Protein AF-0000000079663011 (afdb_homodimer)

pLDDT: mean 76.52, std 17.47, range [28.7, 96.56]

Structure (mmCIF, N/CA/C/O backbone):
data_AF-0000000079663011-model_v1
#
loop_
_entity.id
_entity.type
_entity.pdbx_description
1 polymer 'Importin N-terminal domain-containing protein'
#
loop_
_atom_site.group_PDB
_atom_site.id
_atom_site.type_symbol
_atom_site.label_atom_id
_atom_site.label_alt_id
_atom_site.label_comp_id
_atom_site.label_asym_id
_atom_site.label_entity_id
_atom_site.label_seq_id
_atom_site.pdbx_PDB_ins_code
_atom_site.Cartn_x
_atom_site.Cartn_y
_atom_site.Cartn_z
_atom_site.occupancy
_atom_site.B_iso_or_equiv
_atom_site.auth_seq_id
_atom_site.auth_comp_id
_atom_site.auth_asym_id
_atom_site.auth_atom_id
_atom_site.pdbx_PDB_model_num
ATOM 1 N N . MET A 1 1 ? 20.734 -23.25 4.25 1 29.05 1 MET A N 1
ATOM 2 C CA . MET A 1 1 ? 20.406 -23.281 2.826 1 29.05 1 MET A CA 1
ATOM 3 C C . MET A 1 1 ? 20.672 -21.922 2.176 1 29.05 1 MET A C 1
ATOM 5 O O . MET A 1 1 ? 20.125 -20.906 2.615 1 29.05 1 MET A O 1
ATOM 9 N N . SER A 1 2 ? 21.766 -21.656 1.611 1 32.25 2 SER A N 1
ATOM 10 C CA . SER A 1 2 ? 22.359 -20.469 0.988 1 32.25 2 SER A CA 1
ATOM 11 C C . SER A 1 2 ? 21.422 -19.844 -0.022 1 32.25 2 SER A C 1
ATOM 13 O O . SER A 1 2 ? 21.016 -20.484 -0.995 1 32.25 2 SER A O 1
ATOM 15 N N . HIS A 1 3 ? 20.375 -19.203 0.367 1 39.97 3 HIS A N 1
ATOM 16 C CA . HIS A 1 3 ? 19.578 -18.641 -0.719 1 39.97 3 HIS A CA 1
ATOM 17 C C . HIS A 1 3 ? 20.453 -17.891 -1.718 1 39.97 3 HIS A C 1
ATOM 19 O O . HIS A 1 3 ? 21.062 -16.875 -1.381 1 39.97 3 HIS A O 1
ATOM 25 N N . GLY A 1 4 ? 21.234 -18.484 -2.529 1 41.09 4 GLY A N 1
ATOM 26 C CA . GLY A 1 4 ? 22.047 -18 -3.633 1 41.09 4 GLY A CA 1
ATOM 27 C C . GLY A 1 4 ? 21.359 -16.938 -4.461 1 41.09 4 GLY A C 1
ATOM 28 O O . GLY A 1 4 ? 20.141 -16.766 -4.379 1 41.09 4 GLY A O 1
ATOM 29 N N . PRO A 1 5 ? 22.062 -15.883 -4.957 1 48.28 5 PRO A N 1
ATOM 30 C CA . PRO A 1 5 ? 21.531 -14.859 -5.863 1 48.28 5 PRO A CA 1
ATOM 31 C C . PRO A 1 5 ? 20.609 -15.43 -6.938 1 48.28 5 PRO A C 1
ATOM 33 O O . PRO A 1 5 ? 20.906 -16.484 -7.504 1 48.28 5 PRO A O 1
ATOM 36 N N . MET A 1 6 ? 19.297 -15.453 -6.668 1 50 6 MET A N 1
ATOM 37 C CA . MET A 1 6 ? 18.422 -15.93 -7.738 1 50 6 MET A CA 1
ATOM 38 C C . MET A 1 6 ? 19 -15.578 -9.109 1 50 6 MET A C 1
ATOM 40 O O . MET A 1 6 ? 19.312 -14.422 -9.375 1 50 6 MET A O 1
ATOM 44 N N . SER A 1 7 ? 19.531 -16.391 -9.812 1 53.75 7 SER A N 1
ATOM 45 C CA . SER A 1 7 ? 20.062 -16.234 -11.164 1 53.75 7 SER A CA 1
ATOM 46 C C . SER A 1 7 ? 19.062 -15.516 -12.07 1 53.75 7 SER A C 1
ATOM 48 O O . SER A 1 7 ? 17.859 -15.516 -11.797 1 53.75 7 SER A O 1
ATOM 50 N N . TYR A 1 8 ? 19.609 -14.57 -12.875 1 55.66 8 TYR A N 1
ATOM 51 C CA . TYR A 1 8 ? 18.891 -13.836 -13.906 1 55.66 8 TYR A CA 1
ATOM 52 C C . TYR A 1 8 ? 17.812 -14.703 -14.555 1 55.66 8 TYR A C 1
ATOM 54 O O . TYR A 1 8 ? 16.703 -14.234 -14.812 1 55.66 8 TYR A O 1
ATOM 62 N N . ILE A 1 9 ? 18.141 -15.898 -14.844 1 57.16 9 ILE A N 1
ATOM 63 C CA . ILE A 1 9 ? 17.219 -16.844 -15.461 1 57.16 9 ILE A CA 1
ATOM 64 C C . ILE A 1 9 ? 16.031 -17.109 -14.523 1 57.16 9 ILE A C 1
ATOM 66 O O . ILE A 1 9 ? 14.883 -17.141 -14.961 1 57.16 9 ILE A O 1
ATOM 70 N N . ASN A 1 10 ? 16.328 -17.188 -13.281 1 60.66 10 ASN A N 1
ATOM 71 C CA . ASN A 1 10 ? 15.281 -17.469 -12.305 1 60.66 10 ASN A CA 1
ATOM 72 C C . ASN A 1 10 ? 14.352 -16.266 -12.133 1 60.66 10 ASN A C 1
ATOM 74 O O . ASN A 1 10 ? 13.133 -16.422 -12.016 1 60.66 10 ASN A O 1
ATOM 78 N N . MET A 1 11 ? 15.008 -15.133 -12.438 1 61.44 11 MET A N 1
ATOM 79 C CA . MET A 1 11 ? 14.203 -13.922 -12.328 1 61.44 11 MET A CA 1
ATOM 80 C C . MET A 1 11 ? 13.195 -13.836 -13.461 1 61.44 11 MET A C 1
ATOM 82 O O . MET A 1 11 ? 12.031 -13.484 -13.242 1 61.44 11 MET A O 1
ATOM 86 N N . HIS A 1 12 ? 13.742 -14.125 -14.719 1 63.31 12 HIS A N 1
ATOM 87 C CA . HIS A 1 12 ? 12.852 -14.078 -15.875 1 63.31 12 HIS A CA 1
ATOM 88 C C . HIS A 1 12 ? 11.734 -15.109 -15.758 1 63.31 12 HIS A C 1
ATOM 90 O O . HIS A 1 12 ? 10.578 -14.812 -16.078 1 63.31 12 HIS A O 1
ATOM 96 N N . THR A 1 13 ? 12.148 -16.266 -15.391 1 64.88 13 THR A N 1
ATOM 97 C CA . THR A 1 13 ? 11.156 -17.328 -15.25 1 64.88 13 THR A CA 1
ATOM 98 C C . THR A 1 13 ? 10.125 -16.984 -14.188 1 64.88 13 THR A C 1
ATOM 100 O O . THR A 1 13 ? 8.93 -17.203 -14.375 1 64.88 13 THR A O 1
ATOM 103 N N . TRP A 1 14 ? 10.531 -16.406 -13.227 1 63.97 14 TRP A N 1
ATOM 104 C CA . TRP A 1 14 ? 9.602 -16.078 -12.148 1 63.97 14 TRP A CA 1
ATOM 105 C C . TRP A 1 14 ? 8.672 -14.938 -12.562 1 63.97 14 TRP A C 1
ATOM 107 O O . TRP A 1 14 ? 7.469 -14.984 -12.305 1 63.97 14 TRP A O 1
ATOM 117 N N . LYS A 1 15 ? 9.312 -14.07 -13.281 1 66.31 15 LYS A N 1
ATOM 118 C CA . LYS A 1 15 ? 8.508 -12.953 -13.766 1 66.31 15 LYS A CA 1
ATOM 119 C C . LYS A 1 15 ? 7.406 -13.43 -14.703 1 66.31 15 LYS A C 1
ATOM 121 O O . LYS A 1 15 ? 6.266 -12.961 -14.633 1 66.31 15 LYS A O 1
ATOM 126 N N . ALA A 1 16 ? 7.844 -14.312 -15.578 1 67.94 16 ALA A N 1
ATOM 127 C CA . ALA A 1 16 ? 6.879 -14.883 -16.516 1 67.94 16 ALA A CA 1
ATOM 128 C C . ALA A 1 16 ? 5.773 -15.633 -15.766 1 67.94 16 ALA A C 1
ATOM 130 O O . ALA A 1 16 ? 4.594 -15.5 -16.094 1 67.94 16 ALA A O 1
ATOM 131 N N . ARG A 1 17 ? 6.176 -16.375 -14.797 1 66.38 17 ARG A N 1
ATOM 132 C CA . ARG A 1 17 ? 5.203 -17.125 -14.008 1 66.38 17 ARG A CA 1
ATOM 133 C C . ARG A 1 17 ? 4.277 -16.188 -13.242 1 66.38 17 ARG A C 1
ATOM 135 O O . ARG A 1 17 ? 3.062 -16.391 -13.211 1 66.38 17 ARG A O 1
ATOM 142 N N . LEU A 1 18 ? 4.828 -15.156 -12.766 1 69.5 18 LEU A N 1
ATOM 143 C CA . LEU A 1 18 ? 4.039 -14.164 -12.039 1 69.5 18 LEU A CA 1
ATOM 144 C C . LEU A 1 18 ? 3.053 -13.469 -12.969 1 69.5 18 LEU A C 1
ATOM 146 O O . LEU A 1 18 ? 1.923 -13.172 -12.57 1 69.5 18 LEU A O 1
ATOM 150 N N . GLY A 1 19 ? 3.543 -13.188 -14.18 1 72.62 19 GLY A N 1
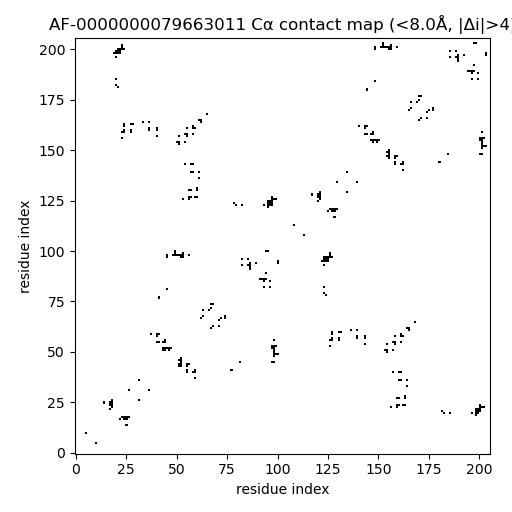ATOM 151 C CA . GLY A 1 19 ? 2.688 -12.562 -15.172 1 72.62 19 GLY A CA 1
ATOM 152 C C . GLY A 1 19 ? 1.454 -13.383 -15.5 1 72.62 19 GLY A C 1
ATOM 153 O O . GLY A 1 19 ? 0.383 -12.828 -15.75 1 72.62 19 GLY A O 1
ATOM 154 N N . ASN A 1 20 ? 1.648 -14.625 -15.516 1 70.69 20 ASN A N 1
ATOM 155 C CA . ASN A 1 20 ? 0.562 -15.539 -15.844 1 70.69 20 ASN A CA 1
ATOM 156 C C . ASN A 1 20 ? -0.4 -15.719 -14.68 1 70.69 20 ASN A C 1
ATOM 158 O O . ASN A 1 20 ? -1.613 -15.812 -14.875 1 70.69 20 ASN A O 1
ATOM 162 N N . ILE A 1 21 ? 0.18 -15.758 -13.547 1 65.25 21 ILE A N 1
ATOM 163 C CA . ILE A 1 21 ? -0.605 -16.125 -12.375 1 65.25 21 ILE A CA 1
ATOM 164 C C . ILE A 1 21 ? -1.253 -14.883 -11.773 1 65.25 21 ILE A C 1
ATOM 166 O O . ILE A 1 21 ? -2.406 -14.922 -11.336 1 65.25 21 ILE A O 1
ATOM 170 N N . PHE A 1 22 ? -0.436 -13.766 -11.797 1 71.62 22 PHE A N 1
ATOM 171 C CA . PHE A 1 22 ? -0.943 -12.508 -11.258 1 71.62 22 PHE A CA 1
ATOM 172 C C . PHE A 1 22 ? -0.806 -11.383 -12.273 1 71.62 22 PHE A C 1
ATOM 174 O O . PHE A 1 22 ? -0.031 -10.445 -12.07 1 71.62 22 PHE A O 1
ATOM 181 N N . PRO A 1 23 ? -1.662 -11.531 -13.172 1 72.81 23 PRO A N 1
ATOM 182 C CA . PRO A 1 23 ? -1.53 -10.578 -14.281 1 72.81 23 PRO A CA 1
ATOM 183 C C . PRO A 1 23 ? -1.59 -9.125 -13.82 1 72.81 23 PRO A C 1
ATOM 185 O O . PRO A 1 23 ? -0.88 -8.273 -14.359 1 72.81 23 PRO A O 1
ATOM 188 N N . GLY A 1 24 ? -2.344 -8.875 -12.852 1 73.94 24 GLY A N 1
ATOM 189 C CA . GLY A 1 24 ? -2.414 -7.512 -12.359 1 73.94 24 GLY A CA 1
ATOM 190 C C . GLY A 1 24 ? -1.096 -7.012 -11.797 1 73.94 24 GLY A C 1
ATOM 191 O O . GLY A 1 24 ? -0.597 -5.965 -12.203 1 73.94 24 GLY A O 1
ATOM 192 N N . PHE A 1 25 ? -0.56 -7.82 -11 1 77 25 PHE A N 1
ATOM 193 C CA . PHE A 1 25 ? 0.723 -7.473 -10.398 1 77 25 PHE A CA 1
ATOM 194 C C . PHE A 1 25 ? 1.779 -7.246 -11.469 1 77 25 PHE A C 1
ATOM 196 O O . PHE A 1 25 ? 2.506 -6.25 -11.438 1 77 25 PHE A O 1
ATOM 203 N N . TYR A 1 26 ? 1.834 -8.219 -12.305 1 77.69 26 TYR A N 1
ATOM 204 C CA . TYR A 1 26 ? 2.834 -8.141 -13.367 1 77.69 26 TYR A CA 1
ATOM 205 C C . TYR A 1 26 ? 2.555 -6.957 -14.289 1 77.69 26 TYR A C 1
ATOM 207 O O . TYR A 1 26 ? 3.48 -6.277 -14.734 1 77.69 26 TYR A O 1
ATOM 215 N N . TRP A 1 27 ? 1.41 -6.781 -14.641 1 82.38 27 TRP A N 1
ATOM 216 C CA . TRP A 1 27 ? 1.016 -5.688 -15.523 1 82.38 27 TRP A CA 1
ATOM 217 C C . TRP A 1 27 ? 1.434 -4.34 -14.938 1 82.38 27 TRP A C 1
ATOM 219 O O . TRP A 1 27 ? 2.025 -3.514 -15.641 1 82.38 27 TRP A O 1
ATOM 229 N N . PHE A 1 28 ? 1.262 -4.152 -13.719 1 85.75 28 PHE A N 1
ATOM 230 C CA . PHE A 1 28 ? 1.629 -2.896 -13.07 1 85.75 28 PHE A CA 1
ATOM 231 C C . PHE A 1 28 ? 3.145 -2.732 -13.031 1 85.75 28 PHE A C 1
ATOM 233 O O . PHE A 1 28 ? 3.66 -1.635 -13.25 1 85.75 28 PHE A O 1
ATOM 240 N N . LEU A 1 29 ? 3.809 -3.838 -12.797 1 82.69 29 LEU A N 1
ATOM 241 C CA . LEU A 1 29 ? 5.266 -3.828 -12.695 1 82.69 29 LEU A CA 1
ATOM 242 C C . LEU A 1 29 ? 5.898 -3.396 -14.016 1 82.69 29 LEU A C 1
ATOM 244 O O . LEU A 1 29 ? 6.918 -2.699 -14.016 1 82.69 29 LEU A O 1
ATOM 248 N N . ILE A 1 30 ? 5.312 -3.732 -15.109 1 84.81 30 ILE A N 1
ATOM 249 C CA . ILE A 1 30 ? 5.945 -3.486 -16.406 1 84.81 30 ILE A CA 1
ATOM 250 C C . ILE A 1 30 ? 5.383 -2.209 -17.016 1 84.81 30 ILE A C 1
ATOM 252 O O . ILE A 1 30 ? 6.059 -1.537 -17.797 1 84.81 30 ILE A O 1
ATOM 256 N N . HIS A 1 31 ? 4.207 -1.83 -16.656 1 87.88 31 HIS A N 1
ATOM 257 C CA . HIS A 1 31 ? 3.564 -0.751 -17.391 1 87.88 31 HIS A CA 1
ATOM 258 C C . HIS A 1 31 ? 3.576 0.549 -16.594 1 87.88 31 HIS A C 1
ATOM 260 O O . HIS A 1 31 ? 3.434 1.633 -17.172 1 87.88 31 HIS A O 1
ATOM 266 N N . PHE A 1 32 ? 3.697 0.452 -15.281 1 89.75 32 PHE A N 1
ATOM 267 C CA . PHE A 1 32 ? 3.602 1.661 -14.469 1 89.75 32 PHE A CA 1
ATOM 268 C C . PHE A 1 32 ? 4.938 1.975 -13.805 1 89.75 32 PHE A C 1
ATOM 270 O O . PHE A 1 32 ? 5.641 1.068 -13.352 1 89.75 32 PHE A O 1
ATOM 277 N N . SER A 1 33 ? 5.277 3.215 -13.805 1 93 33 SER A N 1
ATOM 278 C CA . SER A 1 33 ? 6.387 3.674 -12.977 1 93 33 SER A CA 1
ATOM 279 C C . SER A 1 33 ? 5.965 3.834 -11.523 1 93 33 SER A C 1
ATOM 281 O O . SER A 1 33 ? 4.773 3.926 -11.227 1 93 33 SER A O 1
ATOM 283 N N . LEU A 1 34 ? 6.969 3.918 -10.672 1 94.06 34 LEU A N 1
ATOM 284 C CA . LEU A 1 34 ? 6.703 4.121 -9.258 1 94.06 34 LEU A CA 1
ATOM 285 C C . LEU A 1 34 ? 5.973 5.441 -9.023 1 94.06 34 LEU A C 1
ATOM 287 O O . LEU A 1 34 ? 5.082 5.523 -8.172 1 94.06 34 LEU A O 1
ATOM 291 N N . ALA A 1 35 ? 6.344 6.449 -9.781 1 94.62 35 ALA A N 1
ATOM 292 C CA . ALA A 1 35 ? 5.711 7.762 -9.672 1 94.62 35 ALA A CA 1
ATOM 293 C C . ALA A 1 35 ? 4.219 7.676 -9.992 1 94.62 35 ALA A C 1
ATOM 295 O O . ALA A 1 35 ? 3.4 8.312 -9.32 1 94.62 35 ALA A O 1
ATOM 296 N N . VAL A 1 36 ? 3.91 6.973 -10.992 1 95.44 36 VAL A N 1
ATOM 297 C CA . VAL A 1 36 ? 2.516 6.82 -11.391 1 95.44 36 VAL A CA 1
ATOM 298 C C . VAL A 1 36 ? 1.748 6.051 -10.32 1 95.44 36 VAL A C 1
ATOM 300 O O . VAL A 1 36 ? 0.621 6.414 -9.977 1 95.44 36 VAL A O 1
ATOM 303 N N . ILE A 1 37 ? 2.336 5.02 -9.836 1 96.38 37 ILE A N 1
ATOM 304 C CA . ILE A 1 37 ? 1.71 4.215 -8.789 1 96.38 37 ILE A CA 1
ATOM 305 C C . ILE A 1 37 ? 1.438 5.086 -7.566 1 96.38 37 ILE A C 1
ATOM 307 O O . ILE A 1 37 ? 0.341 5.055 -7.004 1 96.38 37 ILE A O 1
ATOM 311 N N . ARG A 1 38 ? 2.426 5.914 -7.152 1 96.12 38 ARG A N 1
ATOM 312 C CA . ARG A 1 38 ? 2.268 6.824 -6.023 1 96.12 38 ARG A CA 1
ATOM 313 C C . ARG A 1 38 ? 1.073 7.746 -6.227 1 96.12 38 ARG A C 1
ATOM 315 O O . ARG A 1 38 ? 0.257 7.926 -5.32 1 96.12 38 ARG A O 1
ATOM 322 N N . ARG A 1 39 ? 0.939 8.234 -7.398 1 94.94 39 ARG A N 1
ATOM 323 C CA . ARG A 1 39 ? -0.138 9.172 -7.703 1 94.94 39 ARG A CA 1
ATOM 324 C C . ARG A 1 39 ? -1.496 8.477 -7.648 1 94.94 39 ARG A C 1
ATOM 326 O O . ARG A 1 39 ? -2.459 9.031 -7.113 1 94.94 39 ARG A O 1
ATOM 333 N N . LEU A 1 40 ? -1.573 7.309 -8.211 1 94.69 40 LEU A N 1
ATOM 334 C CA . LEU A 1 40 ? -2.83 6.57 -8.242 1 94.69 40 LEU A CA 1
ATOM 335 C C . LEU A 1 40 ? -3.264 6.172 -6.84 1 94.69 40 LEU A C 1
ATOM 337 O O . LEU A 1 40 ? -4.441 6.289 -6.492 1 94.69 40 LEU A O 1
ATOM 341 N N . LEU A 1 41 ? -2.342 5.754 -6.023 1 95.44 41 LEU A N 1
ATOM 342 C CA . LEU A 1 41 ? -2.65 5.383 -4.648 1 95.44 41 LEU A CA 1
ATOM 343 C C . LEU A 1 41 ? -3.127 6.594 -3.852 1 95.44 41 LEU A C 1
ATOM 345 O O . LEU A 1 41 ? -4.137 6.52 -3.146 1 95.44 41 LEU A O 1
ATOM 349 N N . LEU A 1 42 ? -2.445 7.734 -4.023 1 93.56 42 LEU A N 1
ATOM 350 C CA . LEU A 1 42 ? -2.816 8.945 -3.303 1 93.56 42 LEU A CA 1
ATOM 351 C C . LEU A 1 42 ? -4.211 9.414 -3.707 1 93.56 42 LEU A C 1
ATOM 353 O O . LEU A 1 42 ? -4.973 9.906 -2.869 1 93.56 42 LEU A O 1
ATOM 357 N N . SER A 1 43 ? -4.531 9.195 -4.922 1 92.31 43 SER A N 1
ATOM 358 C CA . SER A 1 43 ? -5.82 9.648 -5.43 1 92.31 43 SER A CA 1
ATOM 359 C C . SER A 1 43 ? -6.961 8.812 -4.859 1 92.31 43 SER A C 1
ATOM 361 O O . SER A 1 43 ? -8.117 9.242 -4.879 1 92.31 43 SER A O 1
ATOM 363 N N . THR A 1 44 ? -6.641 7.633 -4.332 1 90.5 44 THR A N 1
ATOM 364 C CA . THR A 1 44 ? -7.66 6.723 -3.82 1 90.5 44 THR A CA 1
ATOM 365 C C . THR A 1 44 ? -7.734 6.793 -2.299 1 90.5 44 THR A C 1
ATOM 367 O O . THR A 1 44 ? -8.586 6.148 -1.683 1 90.5 44 THR A O 1
ATOM 370 N N . LEU A 1 45 ? -6.926 7.586 -1.681 1 87.44 45 LEU A N 1
ATOM 371 C CA . LEU A 1 45 ? -6.77 7.652 -0.232 1 87.44 45 LEU A CA 1
ATOM 372 C C . LEU A 1 45 ? -8.031 8.195 0.426 1 87.44 45 LEU A C 1
ATOM 374 O O . LEU A 1 45 ? -8.359 7.824 1.554 1 87.44 45 LEU A O 1
ATOM 378 N N . ASP A 1 46 ? -8.766 9.008 -0.26 1 82.06 46 ASP A N 1
ATOM 379 C CA . ASP A 1 46 ? -9.938 9.625 0.345 1 82.06 46 ASP A CA 1
ATOM 380 C C . ASP A 1 46 ? -11.211 8.891 -0.058 1 82.06 46 ASP A C 1
ATOM 382 O O . ASP A 1 46 ? -12.312 9.43 0.078 1 82.06 46 ASP A O 1
ATOM 386 N N . ASP A 1 47 ? -11.039 7.727 -0.559 1 85.62 47 ASP A N 1
ATOM 387 C CA . ASP A 1 47 ? -12.203 6.918 -0.915 1 85.62 47 ASP A CA 1
ATOM 388 C C . ASP A 1 47 ? -13.078 6.645 0.307 1 85.62 47 ASP A C 1
ATOM 390 O O . ASP A 1 47 ? -12.57 6.406 1.402 1 85.62 47 ASP A O 1
ATOM 394 N N . PRO A 1 48 ? -14.445 6.668 0.119 1 86.38 48 PRO A N 1
ATOM 395 C CA . PRO A 1 48 ? -15.367 6.473 1.243 1 86.38 48 PRO A CA 1
ATOM 396 C C . PRO A 1 48 ? -15.344 5.043 1.78 1 86.38 48 PRO A C 1
ATOM 398 O O . PRO A 1 48 ? -15.828 4.785 2.885 1 86.38 48 PRO A O 1
ATOM 401 N N . ASN A 1 49 ? -14.844 4.125 1.042 1 89.38 49 ASN A N 1
ATOM 402 C CA . ASN A 1 49 ? -14.703 2.754 1.521 1 89.38 49 ASN A CA 1
ATOM 403 C C . ASN A 1 49 ? -13.602 2.637 2.568 1 89.38 49 ASN A C 1
ATOM 405 O O . ASN A 1 49 ? -12.422 2.811 2.256 1 89.38 49 ASN A O 1
ATOM 409 N N . ARG A 1 50 ? -13.969 2.295 3.736 1 86.31 50 ARG A N 1
ATOM 410 C CA . ARG A 1 50 ? -13.039 2.271 4.863 1 86.31 50 ARG A CA 1
ATOM 411 C C . ARG A 1 50 ? -11.922 1.26 4.633 1 86.31 50 ARG A C 1
ATOM 413 O O . ARG A 1 50 ? -10.766 1.52 4.969 1 86.31 50 ARG A O 1
ATOM 420 N N . LYS A 1 51 ? -12.352 0.069 4.18 1 90.69 51 LYS A N 1
ATOM 421 C CA . LYS A 1 51 ? -11.352 -0.968 3.92 1 90.69 51 LYS A CA 1
ATOM 422 C C . LYS A 1 51 ? -10.328 -0.498 2.896 1 90.69 51 LYS A C 1
ATOM 424 O O . LYS A 1 51 ? -9.125 -0.739 3.059 1 90.69 51 LYS A O 1
ATOM 429 N N . LEU A 1 52 ? -10.766 0.103 1.886 1 93.19 52 LEU A N 1
ATOM 430 C CA . LEU A 1 52 ? -9.891 0.637 0.849 1 93.19 52 LEU A CA 1
ATOM 431 C C . LEU A 1 52 ? -9 1.738 1.406 1 93.19 52 LEU A C 1
ATOM 433 O O . LEU A 1 52 ? -7.785 1.74 1.17 1 93.19 52 LEU A O 1
ATOM 437 N N . CYS A 1 53 ? -9.633 2.602 2.158 1 90.19 53 CYS A N 1
ATOM 438 C CA . CYS A 1 53 ? -8.883 3.689 2.781 1 90.19 53 CYS A CA 1
ATOM 439 C C . CYS A 1 53 ? -7.789 3.146 3.688 1 90.19 53 CYS A C 1
ATOM 441 O O . CYS A 1 53 ? -6.656 3.627 3.656 1 90.19 53 CYS A O 1
ATOM 443 N N . THR A 1 54 ? -8.07 2.184 4.465 1 91.06 54 THR A N 1
ATOM 444 C CA . THR A 1 54 ? -7.113 1.583 5.391 1 91.06 54 THR A CA 1
ATOM 445 C C . THR A 1 54 ? -5.965 0.925 4.629 1 91.06 54 THR A C 1
ATOM 447 O O . THR A 1 54 ? -4.797 1.12 4.969 1 91.06 54 THR A O 1
ATOM 450 N N . ALA A 1 55 ? -6.32 0.2 3.619 1 93.31 55 ALA A N 1
ATOM 451 C CA . ALA A 1 55 ? -5.312 -0.491 2.818 1 93.31 55 ALA A CA 1
ATOM 452 C C . ALA A 1 55 ? -4.391 0.504 2.117 1 93.31 55 ALA A C 1
ATOM 454 O O . ALA A 1 55 ? -3.174 0.316 2.086 1 93.31 55 ALA A O 1
ATOM 455 N N . ILE A 1 56 ? -4.965 1.521 1.612 1 94.81 56 ILE A N 1
ATOM 456 C CA . ILE A 1 56 ? -4.184 2.531 0.905 1 94.81 56 ILE A CA 1
ATOM 457 C C . ILE A 1 56 ? -3.291 3.279 1.894 1 94.81 56 ILE A C 1
ATOM 459 O O . ILE A 1 56 ? -2.141 3.598 1.583 1 94.81 56 ILE A O 1
ATOM 463 N N . SER A 1 57 ? -3.777 3.58 3.055 1 92.94 57 SER A N 1
ATOM 464 C CA . SER A 1 57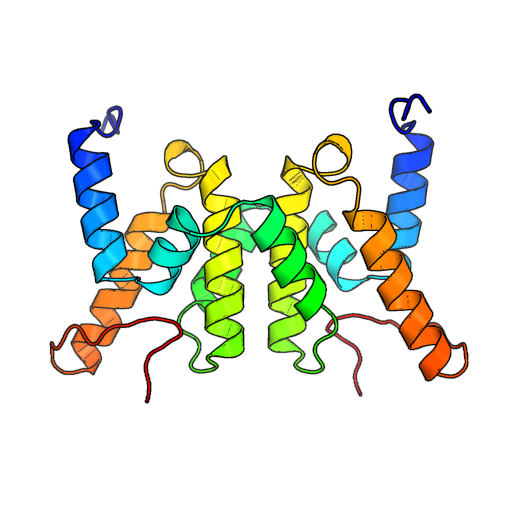 ? -2.979 4.242 4.082 1 92.94 57 SER A CA 1
ATOM 465 C C . SER A 1 57 ? -1.745 3.418 4.438 1 92.94 57 SER A C 1
ATOM 467 O O . SER A 1 57 ? -0.641 3.957 4.531 1 92.94 57 SER A O 1
ATOM 469 N N . MET A 1 58 ? -1.924 2.145 4.578 1 94.38 58 MET A N 1
ATOM 470 C CA . MET A 1 58 ? -0.798 1.26 4.867 1 94.38 58 MET A CA 1
ATOM 471 C C . MET A 1 58 ? 0.203 1.259 3.717 1 94.38 58 MET A C 1
ATOM 473 O O . MET A 1 58 ? 1.414 1.291 3.941 1 94.38 58 MET A O 1
ATOM 477 N N . ALA A 1 59 ? -0.322 1.203 2.488 1 96.56 59 ALA A N 1
ATOM 478 C CA . ALA A 1 59 ? 0.529 1.192 1.301 1 96.56 59 ALA A CA 1
ATOM 479 C C . ALA A 1 59 ? 1.357 2.471 1.209 1 96.56 59 ALA A C 1
ATOM 481 O O . ALA A 1 59 ? 2.559 2.422 0.934 1 96.56 59 ALA A O 1
ATOM 482 N N . VAL A 1 60 ? 0.718 3.584 1.437 1 94.81 60 VAL A N 1
ATOM 483 C CA . VAL A 1 60 ? 1.381 4.883 1.367 1 94.81 60 VAL A CA 1
ATOM 484 C C . VAL A 1 60 ? 2.465 4.969 2.439 1 94.81 60 VAL A C 1
ATOM 486 O O . VAL A 1 60 ? 3.562 5.469 2.182 1 94.81 60 VAL A O 1
ATOM 489 N N . VAL A 1 61 ? 2.201 4.473 3.566 1 93 61 VAL A N 1
ATOM 490 C CA . VAL A 1 61 ? 3.176 4.449 4.652 1 93 61 VAL A CA 1
ATOM 491 C C . VAL A 1 61 ? 4.379 3.596 4.25 1 93 61 VAL A C 1
ATOM 493 O O . VAL A 1 61 ? 5.527 4.023 4.391 1 93 61 VAL A O 1
ATOM 496 N N . ALA A 1 62 ? 4.164 2.469 3.732 1 95.5 62 ALA A N 1
ATOM 497 C CA . ALA A 1 62 ? 5.227 1.547 3.338 1 95.5 62 ALA A CA 1
ATOM 498 C C . ALA A 1 62 ? 6.137 2.178 2.289 1 95.5 62 ALA A C 1
ATOM 500 O O . ALA A 1 62 ? 7.363 2.066 2.377 1 95.5 62 ALA A O 1
ATOM 501 N N . ILE A 1 63 ? 5.562 2.801 1.349 1 96.25 63 ILE A N 1
ATOM 502 C CA . ILE A 1 63 ? 6.332 3.43 0.279 1 96.25 63 ILE A CA 1
ATOM 503 C C . ILE A 1 63 ? 7.09 4.637 0.829 1 96.25 63 ILE A C 1
ATOM 505 O O . ILE A 1 63 ? 8.234 4.887 0.447 1 96.25 63 ILE A O 1
ATOM 509 N N . ALA A 1 64 ? 6.465 5.348 1.729 1 93 64 ALA A N 1
ATOM 510 C CA . ALA A 1 64 ? 7.051 6.559 2.299 1 93 64 ALA A CA 1
ATOM 511 C C . ALA A 1 64 ? 8.312 6.234 3.096 1 93 64 ALA A C 1
ATOM 513 O O . ALA A 1 64 ? 9.25 7.035 3.137 1 93 64 ALA A O 1
ATOM 514 N N . ILE A 1 65 ? 8.336 5.129 3.701 1 90.62 65 ILE A N 1
ATOM 515 C CA . ILE A 1 65 ? 9.492 4.684 4.473 1 90.62 65 ILE A CA 1
ATOM 516 C C . ILE A 1 65 ? 10.734 4.691 3.586 1 90.62 65 ILE A C 1
ATOM 518 O O . ILE A 1 65 ? 11.828 5.023 4.047 1 90.62 65 ILE A O 1
ATOM 522 N N . TYR A 1 66 ? 10.586 4.477 2.336 1 91.25 66 TYR A N 1
ATOM 523 C CA . TYR A 1 66 ? 11.711 4.387 1.411 1 91.25 66 TYR A CA 1
ATOM 524 C C . TYR A 1 66 ? 11.93 5.715 0.69 1 91.25 66 TYR A C 1
ATOM 526 O O . TYR A 1 66 ? 13.07 6.133 0.481 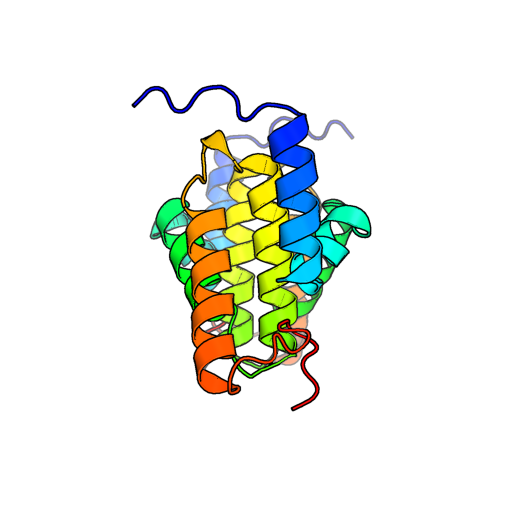1 91.25 66 TYR A O 1
ATOM 534 N N . ASP A 1 67 ? 10.922 6.309 0.376 1 91.88 67 ASP A N 1
ATOM 535 C CA . ASP A 1 67 ? 11.023 7.344 -0.648 1 91.88 67 ASP A CA 1
ATOM 536 C C . ASP A 1 67 ? 10.867 8.734 -0.037 1 91.88 67 ASP A C 1
ATOM 538 O O . ASP A 1 67 ? 11.344 9.727 -0.603 1 91.88 67 ASP A O 1
ATOM 542 N N . TRP A 1 68 ? 10.203 8.859 1.025 1 89.31 68 TRP A N 1
ATOM 543 C CA . TRP A 1 68 ? 9.859 10.188 1.522 1 89.31 68 TRP A CA 1
ATOM 544 C C . TRP A 1 68 ? 10.914 10.695 2.502 1 89.31 68 TRP A C 1
ATOM 546 O O . TRP A 1 68 ? 11.445 9.922 3.305 1 89.31 68 TRP A O 1
ATOM 556 N N . PRO A 1 69 ? 11.375 11.836 2.496 1 87.56 69 PRO A N 1
ATOM 557 C CA . PRO A 1 69 ? 10.758 12.961 1.795 1 87.56 69 PRO A CA 1
ATOM 558 C C . PRO A 1 69 ? 11.461 13.297 0.479 1 87.56 69 PRO A C 1
ATOM 560 O O . PRO A 1 69 ? 10.898 14.016 -0.358 1 87.56 69 PRO A O 1
ATOM 563 N N . GLU A 1 70 ? 12.609 12.82 0.21 1 89.44 70 GLU A N 1
ATOM 564 C CA . GLU A 1 70 ? 13.445 13.281 -0.898 1 89.44 70 GLU A CA 1
ATOM 565 C C . GLU A 1 70 ? 12.906 12.781 -2.236 1 89.44 70 GLU A C 1
ATOM 567 O O . GLU A 1 70 ? 12.773 13.555 -3.188 1 89.44 70 GLU A O 1
ATOM 572 N N . SER A 1 71 ? 12.602 11.539 -2.342 1 92.56 71 SER A N 1
ATOM 573 C CA . SER A 1 71 ? 12.195 10.922 -3.602 1 92.56 71 SER A CA 1
ATOM 574 C C . SER A 1 71 ? 10.68 10.992 -3.787 1 92.56 71 SER A C 1
ATOM 576 O O . SER A 1 71 ? 10.164 10.609 -4.84 1 92.56 71 SER A O 1
ATOM 578 N N . TRP A 1 72 ? 9.969 11.516 -2.816 1 93.94 72 TRP A N 1
ATOM 579 C CA . TRP A 1 72 ? 8.516 11.641 -2.867 1 93.94 72 TRP A CA 1
ATOM 580 C C . TRP A 1 72 ? 8.062 12.953 -2.252 1 93.94 72 TRP A C 1
ATOM 582 O O . TRP A 1 72 ? 7.254 12.969 -1.32 1 93.94 72 TRP A O 1
ATOM 592 N N . PRO A 1 73 ? 8.516 14.016 -2.801 1 91.75 73 PRO A N 1
ATOM 593 C CA . PRO A 1 73 ? 8.273 15.328 -2.203 1 91.75 73 PRO A CA 1
ATOM 594 C C . PRO A 1 73 ? 6.809 15.75 -2.293 1 91.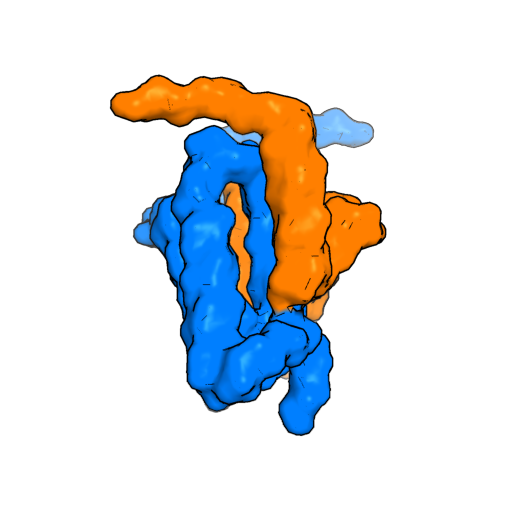75 73 PRO A C 1
ATOM 596 O O . PRO A 1 73 ? 6.355 16.578 -1.502 1 91.75 73 PRO A O 1
ATOM 599 N N . ASP A 1 74 ? 6.07 15.211 -3.158 1 91.56 74 ASP A N 1
ATOM 600 C CA . ASP A 1 74 ? 4.691 15.641 -3.363 1 91.56 74 ASP A CA 1
ATOM 601 C C . ASP A 1 74 ? 3.752 14.953 -2.375 1 91.56 74 ASP A C 1
ATOM 603 O O . ASP A 1 74 ? 2.568 15.289 -2.299 1 91.56 74 ASP A O 1
ATOM 607 N N . LEU A 1 75 ? 4.25 14.062 -1.567 1 91.38 75 LEU A N 1
ATOM 608 C CA . LEU A 1 75 ? 3.426 13.328 -0.613 1 91.38 75 LEU A CA 1
ATOM 609 C C . LEU A 1 75 ? 2.738 14.289 0.357 1 91.38 75 LEU A C 1
ATOM 611 O O . LEU A 1 75 ? 1.513 14.273 0.488 1 91.38 75 LEU A O 1
ATOM 615 N N . LEU A 1 76 ? 3.547 15.086 0.965 1 87.06 76 LEU A N 1
ATOM 616 C CA . LEU A 1 76 ? 3.033 15.961 2.016 1 87.06 76 LEU A CA 1
ATOM 617 C C . LEU A 1 76 ? 2.043 16.969 1.447 1 87.06 76 LEU A C 1
ATOM 619 O O . LEU A 1 76 ? 0.943 17.141 1.981 1 87.06 76 LEU A O 1
ATOM 623 N N . PRO A 1 77 ? 2.387 17.672 0.339 1 88.5 77 PRO A N 1
ATOM 624 C CA . PRO A 1 77 ? 1.421 18.594 -0.273 1 88.5 77 PRO A CA 1
ATOM 625 C C . PRO A 1 77 ? 0.098 17.906 -0.615 1 88.5 77 PRO A C 1
ATOM 627 O O . PRO A 1 77 ? -0.968 18.5 -0.461 1 88.5 77 PRO A O 1
ATOM 630 N N . PHE A 1 78 ? 0.155 16.703 -1.066 1 88.94 78 PHE A N 1
ATOM 631 C CA . PHE A 1 78 ? -1.058 15.977 -1.43 1 88.94 78 PHE A CA 1
ATOM 632 C C . PHE A 1 78 ? -1.908 15.695 -0.198 1 88.94 78 PHE A C 1
ATOM 634 O O . PHE A 1 78 ? -3.127 15.883 -0.222 1 88.94 78 PHE A O 1
ATOM 641 N N . LEU A 1 79 ? -1.285 15.242 0.828 1 84.88 79 LEU A N 1
ATOM 642 C CA . LEU A 1 79 ? -2.002 14.938 2.061 1 84.88 79 LEU A CA 1
ATOM 643 C C . LEU A 1 79 ? -2.662 16.188 2.629 1 84.88 79 LEU A C 1
ATOM 645 O O . LEU A 1 79 ? -3.799 16.125 3.107 1 84.88 79 LEU A O 1
ATOM 649 N N . LEU A 1 80 ? -1.99 17.266 2.561 1 82.38 80 LEU A N 1
ATOM 650 C CA . LEU A 1 80 ? -2.51 18.531 3.072 1 82.38 80 LEU A CA 1
ATOM 651 C C . LEU A 1 80 ? -3.723 18.984 2.268 1 82.38 80 LEU A C 1
ATOM 653 O O . LEU A 1 80 ? -4.676 19.531 2.826 1 82.38 80 LEU A O 1
ATOM 657 N N . LYS A 1 81 ? -3.646 18.766 1.017 1 84.38 81 LYS A N 1
ATOM 658 C CA . LYS A 1 81 ? -4.762 19.141 0.147 1 84.38 81 LYS A CA 1
ATOM 659 C C . LYS A 1 81 ? -6.008 18.312 0.485 1 84.38 81 LYS A C 1
ATOM 661 O O . LYS A 1 81 ? -7.125 18.844 0.461 1 84.38 81 LYS A O 1
ATOM 666 N N . LEU A 1 82 ? -5.82 17.078 0.754 1 79.38 82 LEU A N 1
ATOM 667 C CA . LEU A 1 82 ? -6.934 16.203 1.091 1 79.38 82 LEU A CA 1
ATOM 668 C C . LEU A 1 82 ? -7.633 16.672 2.363 1 79.38 82 LEU A C 1
ATOM 670 O O . LEU A 1 82 ? -8.859 16.578 2.475 1 79.38 82 LEU A O 1
ATOM 674 N N . ILE A 1 83 ? -6.945 17.125 3.299 1 74.06 83 ILE A N 1
ATOM 675 C CA . ILE A 1 83 ? -7.477 17.625 4.566 1 74.06 83 ILE A CA 1
ATOM 676 C C . ILE A 1 83 ? -8.258 18.906 4.328 1 74.06 83 ILE A C 1
ATOM 678 O O . ILE A 1 83 ? -9.328 19.109 4.902 1 74.06 83 ILE A O 1
ATOM 682 N N . GLY A 1 84 ? -7.598 19.781 3.623 1 74.56 84 GLY A N 1
ATOM 683 C CA . GLY A 1 84 ? -8.266 21.031 3.336 1 74.56 84 GLY A CA 1
ATOM 684 C C . GLY A 1 84 ? -9.586 20.859 2.617 1 74.56 84 GLY A C 1
ATOM 685 O O . GLY A 1 84 ? -10.57 21.531 2.947 1 74.56 84 GLY A O 1
ATOM 686 N N . ASP A 1 85 ? -9.586 20.047 1.658 1 73.56 85 ASP A N 1
ATOM 687 C CA . ASP A 1 85 ? -10.797 19.797 0.881 1 73.56 85 ASP A CA 1
ATOM 688 C C . ASP A 1 85 ? -11.922 19.281 1.77 1 73.56 85 ASP A C 1
ATOM 690 O O . ASP A 1 85 ? -13.086 19.656 1.59 1 73.56 85 ASP A O 1
ATOM 694 N N . GLN A 1 86 ? -11.609 18.594 2.574 1 64.44 86 GLN A N 1
ATOM 695 C CA . GLN A 1 86 ? -12.609 18 3.445 1 64.44 86 GLN A CA 1
ATOM 696 C C . GLN A 1 86 ? -13.086 19 4.504 1 64.44 86 GLN A C 1
ATOM 698 O O . GLN A 1 86 ? -14.242 18.969 4.918 1 64.44 86 GLN A O 1
ATOM 703 N N . THR A 1 87 ? -12.062 19.609 5.094 1 65.44 87 THR A N 1
ATOM 704 C CA . THR A 1 87 ? -12.422 20.656 6.055 1 65.44 87 THR A CA 1
ATOM 705 C C . THR A 1 87 ? -13.367 21.672 5.43 1 65.44 87 THR A C 1
ATOM 707 O O . THR A 1 87 ? -14.305 22.125 6.086 1 65.44 87 THR A O 1
ATOM 710 N N . SER A 1 88 ? -13.023 21.875 4.246 1 65.5 88 SER A N 1
ATOM 711 C CA . SER A 1 88 ? -13.906 22.797 3.549 1 65.5 88 SER A CA 1
ATOM 712 C C . SER A 1 88 ? -15.305 22.219 3.381 1 65.5 88 SER A C 1
ATOM 714 O O . SER A 1 88 ? -16.312 22.922 3.512 1 65.5 88 SER A O 1
ATOM 716 N N . MET A 1 89 ? -15.352 21 3.254 1 62.84 89 MET A N 1
ATOM 717 C CA . MET A 1 89 ? -16.641 20.344 3.045 1 62.84 89 MET A CA 1
ATOM 718 C C . MET A 1 89 ? -17.391 20.172 4.363 1 62.84 89 MET A C 1
ATOM 720 O O . MET A 1 89 ? -18.609 20.203 4.398 1 62.84 89 MET A O 1
ATOM 724 N N . ASN A 1 90 ? -16.578 19.844 5.312 1 63.38 90 ASN A N 1
ATOM 725 C CA . ASN A 1 90 ? -17.219 19.625 6.609 1 63.38 90 ASN A CA 1
ATOM 726 C C . ASN A 1 90 ? -17.297 20.906 7.43 1 63.38 90 ASN A C 1
ATOM 728 O O . ASN A 1 90 ? -17.422 20.859 8.656 1 63.38 90 ASN A O 1
ATOM 732 N N . GLY A 1 91 ? -17.344 21.906 6.773 1 57.69 91 GLY A N 1
ATOM 733 C CA . GLY A 1 91 ? -17.578 23.156 7.469 1 57.69 91 GLY A CA 1
ATOM 734 C C . GLY A 1 91 ? -16.438 23.547 8.398 1 57.69 91 GLY A C 1
ATOM 735 O O . GLY A 1 91 ? -16.672 24.156 9.445 1 57.69 91 GLY A O 1
ATOM 736 N N . GLY A 1 92 ? -15.406 23.109 8.219 1 57 92 GLY A N 1
ATOM 737 C CA . GLY A 1 92 ? -14.258 23.625 8.945 1 57 92 GLY A CA 1
ATOM 738 C C . GLY A 1 92 ? -13.758 22.672 10.016 1 57 92 GLY A C 1
ATOM 739 O O . GLY A 1 92 ? -12.758 22.953 10.688 1 57 92 GLY A O 1
ATOM 740 N N . VAL A 1 93 ? -14.648 21.703 10.438 1 51.69 93 VAL A N 1
ATOM 741 C CA . VAL A 1 93 ? -14.227 20.844 11.539 1 51.69 93 VAL A CA 1
ATOM 742 C C . VAL A 1 93 ? -13.281 19.766 11.016 1 51.69 93 VAL A C 1
ATOM 744 O O . VAL A 1 93 ? -13.531 19.156 9.969 1 51.69 93 VAL A O 1
ATOM 747 N N . GLU A 1 94 ? -12.141 20.016 11.43 1 52.41 94 GLU A N 1
ATOM 748 C CA . GLU A 1 94 ? -11.133 19 11.148 1 52.41 94 GLU A CA 1
ATOM 749 C C . GLU A 1 94 ? -11.578 17.625 11.641 1 52.41 94 GLU A C 1
ATOM 751 O O . GLU A 1 94 ? -11.57 17.344 12.844 1 52.41 94 GLU A O 1
ATOM 756 N N . LYS A 1 95 ? -12.695 17.109 11.195 1 52.28 95 LYS A N 1
ATOM 757 C CA . LYS A 1 95 ? -13.062 15.789 11.688 1 52.28 95 LYS A CA 1
ATOM 758 C C . LYS A 1 95 ? -11.977 14.766 11.383 1 52.28 95 LYS A C 1
ATOM 760 O O . LYS A 1 95 ? -11.273 14.883 10.375 1 52.28 95 LYS A O 1
ATOM 765 N N . GLU A 1 96 ? -11.633 14.031 12.57 1 53.03 96 GLU A N 1
ATOM 766 C CA . GLU A 1 96 ? -10.695 12.914 12.461 1 53.03 96 GLU A CA 1
ATOM 767 C C . GLU A 1 96 ? -10.836 12.219 11.109 1 53.03 96 GLU A C 1
ATOM 769 O O . GLU A 1 96 ? -11.922 11.742 10.758 1 53.03 96 GLU A O 1
ATOM 774 N N . ARG A 1 97 ? -10.266 12.883 9.992 1 52.16 97 ARG A N 1
ATOM 775 C CA . ARG A 1 97 ? -10.273 12.477 8.586 1 52.16 97 ARG A CA 1
ATOM 776 C C . ARG A 1 97 ? -9.273 11.344 8.344 1 52.16 97 ARG A C 1
ATOM 778 O O . ARG A 1 97 ? -8.281 11.227 9.055 1 52.16 97 ARG A O 1
ATOM 785 N N . GLY A 1 98 ? -9.625 10.211 8.133 1 58.88 98 GLY A N 1
ATOM 786 C CA . GLY A 1 98 ? -8.938 8.945 7.906 1 58.88 98 GLY A CA 1
ATOM 787 C C . GLY A 1 98 ? -9.883 7.781 7.688 1 58.88 98 GLY A C 1
ATOM 788 O O . GLY A 1 98 ? -11.078 7.977 7.465 1 58.88 98 GLY A O 1
ATOM 789 N N . CYS A 1 99 ? -9.195 6.828 7.395 1 64.94 99 CYS A N 1
ATOM 790 C CA . CYS A 1 99 ? -9.938 5.609 7.094 1 64.94 99 CYS A CA 1
ATOM 791 C C . CYS A 1 99 ? -11.008 5.352 8.148 1 64.94 99 CYS A C 1
ATOM 793 O O . CYS A 1 99 ? -12.023 4.707 7.871 1 64.94 99 CYS A O 1
ATOM 795 N N . ASN A 1 100 ? -10.891 5.934 9.297 1 56.53 100 ASN A N 1
ATOM 796 C CA . ASN A 1 100 ? -11.766 5.605 10.422 1 56.53 100 ASN A CA 1
ATOM 797 C C . ASN A 1 100 ? -12.969 6.543 10.484 1 56.53 100 ASN A C 1
ATOM 799 O O . ASN A 1 100 ? -13.711 6.539 11.469 1 56.53 100 ASN A O 1
ATOM 803 N N . SER A 1 101 ? -13.07 7.426 9.578 1 51.59 101 SER A N 1
ATOM 804 C CA . SER A 1 101 ? -14.156 8.367 9.836 1 51.59 101 SER A CA 1
ATOM 805 C C . SER A 1 101 ? -15.516 7.672 9.812 1 51.59 101 SER A C 1
ATOM 807 O O . SER A 1 101 ? -15.781 6.855 8.922 1 51.59 101 SER A O 1
ATOM 809 N N . THR A 1 102 ? -16.047 7.262 10.992 1 43.84 102 THR A N 1
ATOM 810 C CA . THR A 1 102 ? -17.453 6.898 11.195 1 43.84 102 THR A CA 1
ATOM 811 C C . THR A 1 102 ? -18.375 7.879 10.477 1 43.84 102 THR A C 1
ATOM 813 O O . THR A 1 102 ? -18.391 9.07 10.797 1 43.84 102 THR A O 1
ATOM 816 N N . ARG A 1 103 ? -18.516 7.727 9.25 1 38.44 103 ARG A N 1
ATOM 817 C CA . ARG A 1 103 ? -19.594 8.5 8.648 1 38.44 103 ARG A CA 1
ATOM 818 C C . ARG A 1 103 ? -20.969 8.016 9.125 1 38.44 103 ARG A C 1
ATOM 820 O O . ARG A 1 103 ? -21.188 6.812 9.273 1 38.44 103 ARG A O 1
ATOM 827 N N . MET B 1 1 ? 15.109 27.609 -5.355 1 28.7 1 MET B N 1
ATOM 828 C CA . MET B 1 1 ? 14.75 27.531 -3.941 1 28.7 1 MET B CA 1
ATOM 829 C C . MET B 1 1 ? 15.297 26.25 -3.312 1 28.7 1 MET B C 1
ATOM 831 O O . MET B 1 1 ? 15.016 25.141 -3.785 1 28.7 1 MET B O 1
ATOM 835 N N . SER B 1 2 ? 16.406 26.219 -2.721 1 32.03 2 SER B N 1
ATOM 836 C CA . SER B 1 2 ? 17.234 25.188 -2.105 1 32.03 2 SER B CA 1
ATOM 837 C C . SER B 1 2 ? 16.422 24.312 -1.151 1 32.03 2 SER B C 1
ATOM 839 O O . SER B 1 2 ? 15.844 24.828 -0.188 1 32.03 2 SER B O 1
ATOM 841 N N . HIS B 1 3 ? 15.586 23.453 -1.619 1 39.88 3 HIS B N 1
ATOM 842 C CA . HIS B 1 3 ? 14.898 22.688 -0.583 1 39.88 3 HIS B CA 1
ATOM 843 C C . HIS B 1 3 ? 15.883 22.172 0.462 1 39.88 3 HIS B C 1
ATOM 845 O O . HIS B 1 3 ? 16.75 21.344 0.153 1 39.88 3 HIS B O 1
ATOM 851 N N . GLY B 1 4 ? 16.453 22.891 1.298 1 40.78 4 GLY B N 1
ATOM 852 C CA . GLY B 1 4 ? 17.312 22.609 2.438 1 40.78 4 GLY B CA 1
ATOM 853 C C . GLY B 1 4 ? 16.859 21.391 3.234 1 40.78 4 GLY B C 1
ATOM 854 O O . GLY B 1 4 ? 15.711 20.953 3.1 1 40.78 4 GLY B O 1
ATOM 855 N N . PRO B 1 5 ? 17.766 20.516 3.732 1 47.97 5 PRO B N 1
ATOM 856 C CA . PRO B 1 5 ? 17.469 19.391 4.609 1 47.97 5 PRO B CA 1
ATOM 857 C C . PRO B 1 5 ? 16.375 19.703 5.637 1 47.97 5 PRO B C 1
ATOM 859 O O . PRO B 1 5 ? 16.375 20.781 6.227 1 47.97 5 PRO B O 1
ATOM 862 N N . MET B 1 6 ? 15.109 19.406 5.281 1 49.78 6 MET B N 1
ATOM 863 C CA . MET B 1 6 ? 14.094 19.641 6.301 1 49.78 6 MET B CA 1
ATOM 864 C C . MET B 1 6 ? 14.672 19.438 7.699 1 49.78 6 MET B C 1
ATOM 866 O O . MET B 1 6 ? 15.242 18.391 8 1 49.78 6 MET B O 1
ATOM 870 N N . SER B 1 7 ? 14.969 20.344 8.406 1 53.78 7 SER B N 1
ATOM 871 C CA . SER B 1 7 ? 15.461 20.328 9.781 1 53.78 7 SER B CA 1
ATOM 872 C C . SER B 1 7 ? 14.617 19.406 10.656 1 53.78 7 SER B C 1
ATOM 874 O O . SER B 1 7 ? 13.469 19.109 10.328 1 53.78 7 SER B O 1
ATOM 876 N N . TYR B 1 8 ? 15.32 18.625 11.508 1 56.22 8 TYR B N 1
ATOM 877 C CA . TYR B 1 8 ? 14.758 17.734 12.523 1 56.22 8 TYR B CA 1
ATOM 878 C C . TYR B 1 8 ? 13.477 18.312 13.109 1 56.22 8 TYR B C 1
ATOM 880 O O . TYR B 1 8 ? 12.5 17.594 13.32 1 56.22 8 TYR B O 1
ATOM 888 N N . ILE B 1 9 ? 13.469 19.562 13.383 1 57.19 9 ILE B N 1
ATOM 889 C CA . ILE B 1 9 ? 12.32 20.25 13.945 1 57.19 9 ILE B CA 1
ATOM 890 C C . ILE B 1 9 ? 11.164 20.234 12.953 1 57.19 9 ILE B C 1
ATOM 892 O O . ILE B 1 9 ? 10.016 19.984 13.328 1 57.19 9 ILE B O 1
ATOM 896 N N . ASN B 1 10 ? 11.461 20.359 11.727 1 60.91 10 ASN B N 1
ATOM 897 C CA . ASN B 1 10 ? 10.43 20.359 10.703 1 60.91 10 ASN B CA 1
ATOM 898 C C . ASN B 1 10 ? 9.828 18.969 10.5 1 60.91 10 ASN B C 1
ATOM 900 O O . ASN B 1 10 ? 8.617 18.828 10.328 1 60.91 10 A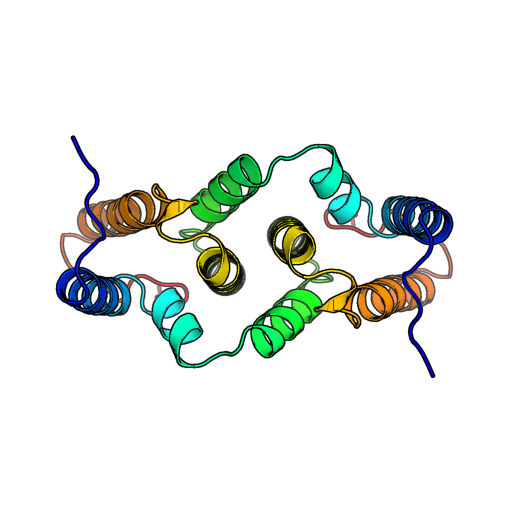SN B O 1
ATOM 904 N N . MET B 1 11 ? 10.742 18.062 10.867 1 61.56 11 MET B N 1
ATOM 905 C CA . MET B 1 11 ? 10.266 16.688 10.734 1 61.56 11 MET B CA 1
ATOM 906 C C . MET B 1 11 ? 9.25 16.359 11.82 1 61.56 11 MET B C 1
ATOM 908 O O . MET B 1 11 ? 8.219 15.742 11.539 1 61.56 11 MET B O 1
ATOM 912 N N . HIS B 1 12 ? 9.633 16.75 13.078 1 63.88 12 HIS B N 1
ATOM 913 C CA . HIS B 1 12 ? 8.727 16.484 14.195 1 63.88 12 HIS B CA 1
ATOM 914 C C . HIS B 1 12 ? 7.398 17.219 14.008 1 63.88 12 HIS B C 1
ATOM 916 O O . HIS B 1 12 ? 6.332 16.656 14.273 1 63.88 12 HIS B O 1
ATOM 922 N N . THR B 1 13 ? 7.555 18.406 13.656 1 65.25 13 THR B N 1
ATOM 923 C CA . THR B 1 13 ? 6.348 19.203 13.453 1 65.25 13 THR B CA 1
ATOM 924 C C . THR B 1 13 ? 5.488 18.594 12.344 1 65.25 13 THR B C 1
ATOM 926 O O . THR B 1 13 ? 4.266 18.531 12.469 1 65.25 13 THR B O 1
ATOM 929 N N . TRP B 1 14 ? 6.047 18.172 11.438 1 64.38 14 TRP B N 1
ATOM 930 C CA . TRP B 1 14 ? 5.277 17.625 10.32 1 64.38 14 TRP B CA 1
ATOM 931 C C . TRP B 1 14 ? 4.637 16.297 10.703 1 64.38 14 TRP B C 1
ATOM 933 O O . TRP B 1 14 ? 3.473 16.047 10.375 1 64.38 14 TRP B O 1
ATOM 943 N N . LYS B 1 15 ? 5.426 15.609 11.445 1 66.56 15 LYS B N 1
ATOM 944 C CA . LYS B 1 15 ? 4.895 14.328 11.898 1 66.56 15 LYS B CA 1
ATOM 945 C C . LYS B 1 15 ? 3.66 14.531 12.773 1 66.56 15 LYS B C 1
ATOM 947 O O . LYS B 1 15 ? 2.672 13.805 12.641 1 66.56 15 LYS B O 1
ATOM 952 N N . ALA B 1 16 ? 3.838 15.484 13.672 1 68.69 16 ALA B N 1
ATOM 953 C CA . ALA B 1 16 ? 2.713 15.805 14.539 1 68.69 16 ALA B CA 1
ATOM 954 C C . ALA B 1 16 ? 1.503 16.266 13.734 1 68.69 16 ALA B C 1
ATOM 956 O O . ALA B 1 16 ? 0.373 15.859 14.008 1 68.69 16 ALA B O 1
ATOM 957 N N . ARG B 1 17 ? 1.765 17.094 12.789 1 66.75 17 ARG B N 1
ATOM 958 C CA . ARG B 1 17 ? 0.685 17.594 11.938 1 66.75 17 ARG B CA 1
ATOM 959 C C . ARG B 1 17 ? 0.058 16.469 11.133 1 66.75 17 ARG B C 1
ATOM 961 O O . ARG B 1 17 ? -1.168 16.375 11.031 1 66.75 17 ARG B O 1
ATOM 968 N N . LEU B 1 18 ? 0.863 15.594 10.688 1 69.94 18 LEU B N 1
ATOM 969 C CA . LEU B 1 18 ? 0.377 14.453 9.93 1 69.94 18 LEU B CA 1
ATOM 970 C C . LEU B 1 18 ? -0.466 13.531 10.805 1 69.94 18 LEU B C 1
ATOM 972 O O . LEU B 1 18 ? -1.47 12.977 10.352 1 69.94 18 LEU B O 1
ATOM 976 N N . GLY B 1 19 ? 0.01 13.375 12.039 1 73.06 19 GLY B N 1
ATOM 977 C CA . GLY B 1 19 ? -0.721 12.555 12.992 1 73.06 19 GLY B CA 1
ATOM 978 C C . GLY B 1 19 ? -2.127 13.055 13.258 1 73.06 19 GLY B C 1
ATOM 979 O O . GLY B 1 19 ? -3.049 12.258 13.461 1 73.06 19 GLY B O 1
ATOM 980 N N . ASN B 1 20 ? -2.238 14.305 13.258 1 71.5 20 ASN B N 1
ATOM 981 C CA . ASN B 1 20 ? -3.527 14.93 13.539 1 71.5 20 ASN B CA 1
ATOM 982 C C . ASN B 1 20 ? -4.445 14.891 12.32 1 71.5 20 ASN B C 1
ATOM 984 O O . ASN B 1 20 ? -5.652 14.688 12.453 1 71.5 20 ASN B O 1
ATOM 988 N N . ILE B 1 21 ? -3.832 15.078 11.234 1 65.62 21 ILE B N 1
ATOM 989 C CA . ILE B 1 21 ? -4.621 15.266 10.023 1 65.62 21 ILE B CA 1
ATOM 990 C C . ILE B 1 21 ? -4.926 13.906 9.391 1 65.62 21 ILE B C 1
ATOM 992 O O . ILE B 1 21 ? -6.031 13.68 8.883 1 65.62 21 ILE B O 1
ATOM 996 N N . PHE B 1 22 ? -3.875 13 9.477 1 72 22 PHE B N 1
ATOM 997 C CA . PHE B 1 22 ? -4.047 11.664 8.914 1 72 22 PHE B CA 1
ATOM 998 C C . PHE B 1 22 ? -3.703 10.594 9.938 1 72 22 PHE B C 1
ATOM 1000 O O . PHE B 1 22 ? -2.738 9.844 9.766 1 72 22 PHE B O 1
ATOM 1007 N N . PRO B 1 23 ? -4.613 10.547 10.773 1 73.38 23 PRO B N 1
ATOM 1008 C CA . PRO B 1 23 ? -4.32 9.648 11.891 1 73.38 23 PRO B CA 1
ATOM 1009 C C . PRO B 1 23 ? -4.035 8.219 11.438 1 73.38 23 PRO B C 1
ATOM 1011 O O . PRO B 1 23 ? -3.174 7.543 12.008 1 73.38 23 PRO B O 1
ATOM 1014 N N . GLY B 1 24 ? -4.68 7.797 10.469 1 74.38 24 GLY B N 1
ATOM 1015 C CA . GLY B 1 24 ? -4.422 6.453 9.977 1 74.38 24 GLY B CA 1
ATOM 1016 C C . GLY B 1 24 ? -3.008 6.262 9.469 1 74.38 24 GLY B C 1
ATOM 1017 O O . GLY B 1 24 ? -2.303 5.348 9.906 1 74.38 24 GLY B O 1
ATOM 1018 N N . PHE B 1 25 ? -2.662 7.172 8.664 1 77.25 25 PHE B N 1
ATOM 1019 C CA . PHE B 1 25 ? -1.313 7.121 8.117 1 77.25 25 PHE B CA 1
ATOM 1020 C C . PHE B 1 25 ? -0.274 7.141 9.234 1 77.25 25 PHE B C 1
ATOM 1022 O O . PHE B 1 25 ? 0.658 6.332 9.234 1 77.25 25 PHE B O 1
ATOM 1029 N N . TYR B 1 26 ? -0.468 8.102 10.078 1 78.56 26 TYR B N 1
ATOM 1030 C CA . TYR B 1 26 ? 0.485 8.25 11.172 1 78.56 26 TYR B CA 1
ATOM 1031 C C . TYR B 1 26 ? 0.45 7.043 12.094 1 78.56 26 TYR B C 1
ATOM 1033 O O . TYR B 1 26 ? 1.492 6.594 12.578 1 78.56 26 TYR B O 1
ATOM 1041 N N . TRP B 1 27 ? -0.636 6.609 12.406 1 82.88 27 TRP B N 1
ATOM 1042 C CA . TRP B 1 27 ? -0.802 5.461 13.289 1 82.88 27 TRP B CA 1
ATOM 1043 C C . TRP B 1 27 ? -0.07 4.242 12.734 1 82.88 27 TRP B C 1
ATOM 1045 O O . TRP B 1 27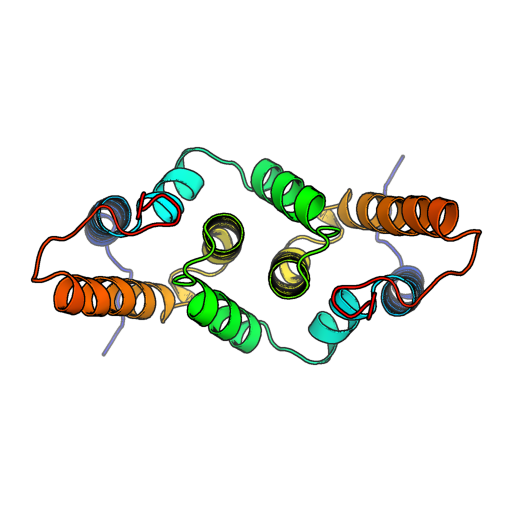 ? 0.665 3.568 13.461 1 82.88 27 TRP B O 1
ATOM 1055 N N . PHE B 1 28 ? -0.153 4.004 11.508 1 86.5 28 PHE B N 1
ATOM 1056 C CA . PHE B 1 28 ? 0.513 2.867 10.883 1 86.5 28 PHE B CA 1
ATOM 1057 C C . PHE B 1 28 ? 2.025 3.049 10.898 1 86.5 28 PHE B C 1
ATOM 1059 O O . PHE B 1 28 ? 2.768 2.098 11.156 1 86.5 28 PHE B O 1
ATOM 1066 N N . LEU B 1 29 ? 2.439 4.289 10.68 1 83.31 29 LEU B N 1
ATOM 1067 C CA . LEU B 1 29 ? 3.861 4.609 10.633 1 83.31 29 LEU B CA 1
ATOM 1068 C C . LEU B 1 29 ? 4.527 4.332 11.969 1 83.31 29 LEU B C 1
ATOM 1070 O O . LEU B 1 29 ? 5.676 3.885 12.023 1 83.31 29 LEU B O 1
ATOM 1074 N N . ILE B 1 30 ? 3.811 4.512 13.055 1 85.44 30 ILE B N 1
ATOM 1075 C CA . ILE B 1 30 ? 4.43 4.414 14.375 1 85.44 30 ILE B CA 1
ATOM 1076 C C . ILE B 1 30 ? 4.156 3.037 14.969 1 85.44 30 ILE B C 1
ATOM 1078 O O . ILE B 1 30 ? 4.941 2.537 15.781 1 85.44 30 ILE B O 1
ATOM 1082 N N . HIS B 1 31 ? 3.141 2.416 14.555 1 88.56 31 HIS B N 1
ATOM 1083 C CA . HIS B 1 31 ? 2.738 1.218 15.281 1 88.56 31 HIS B CA 1
ATOM 1084 C C . HIS B 1 31 ? 3.062 -0.044 14.484 1 88.56 31 HIS B C 1
ATOM 1086 O O . HIS B 1 31 ? 3.154 -1.134 15.055 1 88.56 31 HIS B O 1
ATOM 1092 N N . PHE B 1 32 ? 3.203 0.077 13.18 1 90.19 32 PHE B N 1
ATOM 1093 C CA . PHE B 1 32 ? 3.398 -1.123 12.375 1 90.19 32 PHE B CA 1
ATOM 1094 C C . PHE B 1 32 ? 4.793 -1.143 11.766 1 90.19 32 PHE B C 1
ATOM 1096 O O . PHE B 1 32 ? 5.301 -0.106 11.328 1 90.19 32 PHE B O 1
ATOM 1103 N N . SER B 1 33 ? 5.402 -2.301 11.773 1 93.31 33 SER B N 1
ATOM 1104 C CA . SER B 1 33 ? 6.613 -2.51 10.992 1 93.31 33 SER B CA 1
ATOM 1105 C C . SER B 1 33 ? 6.289 -2.75 9.523 1 93.31 33 SER B C 1
ATOM 1107 O O . SER B 1 33 ? 5.152 -3.09 9.18 1 93.31 33 SER B O 1
ATOM 1109 N N . LEU B 1 34 ? 7.309 -2.598 8.719 1 94.19 34 LEU B N 1
ATOM 1110 C CA . LEU B 1 34 ? 7.137 -2.844 7.293 1 94.19 34 LEU B CA 1
ATOM 1111 C C . LEU B 1 34 ? 6.719 -4.289 7.035 1 94.19 34 LEU B C 1
ATOM 1113 O O . LEU B 1 34 ? 5.898 -4.555 6.156 1 94.19 34 LEU B O 1
ATOM 1117 N N . ALA B 1 35 ? 7.289 -5.207 7.793 1 94.62 35 ALA B N 1
ATOM 1118 C CA . ALA B 1 35 ? 6.957 -6.625 7.664 1 94.62 35 ALA B CA 1
ATOM 1119 C C . ALA B 1 35 ? 5.473 -6.863 7.93 1 94.62 35 ALA B C 1
ATOM 1121 O O . ALA B 1 35 ? 4.832 -7.656 7.234 1 94.62 35 ALA B O 1
ATOM 1122 N N . VAL B 1 36 ? 4.977 -6.234 8.922 1 95.56 36 VAL B N 1
ATOM 1123 C CA . VAL B 1 36 ? 3.568 -6.387 9.281 1 95.56 36 VAL B CA 1
ATOM 1124 C C . VAL B 1 36 ? 2.693 -5.797 8.172 1 95.56 36 VAL B C 1
ATOM 1126 O O . VAL B 1 36 ? 1.682 -6.391 7.793 1 95.56 36 VAL B O 1
ATOM 1129 N N . ILE B 1 37 ? 3.066 -4.656 7.695 1 96.5 37 ILE B N 1
ATOM 1130 C CA . ILE B 1 37 ? 2.318 -4.004 6.625 1 96.5 37 ILE B CA 1
ATOM 1131 C C . ILE B 1 37 ? 2.281 -4.906 5.395 1 96.5 37 ILE B C 1
ATOM 1133 O O . ILE B 1 37 ? 1.224 -5.109 4.797 1 96.5 37 ILE B O 1
ATOM 1137 N N . ARG B 1 38 ? 3.439 -5.512 5.027 1 96.19 38 ARG B N 1
ATOM 1138 C CA . ARG B 1 38 ? 3.52 -6.43 3.895 1 96.19 38 ARG B CA 1
ATOM 1139 C C . ARG B 1 38 ? 2.543 -7.59 4.059 1 96.19 38 ARG B C 1
ATOM 1141 O O . ARG B 1 38 ? 1.816 -7.934 3.123 1 96.19 38 ARG B O 1
ATOM 1148 N N . ARG B 1 39 ? 2.484 -8.102 5.227 1 94.94 39 ARG B N 1
ATOM 1149 C CA . ARG B 1 39 ? 1.623 -9.25 5.492 1 94.94 39 ARG B CA 1
ATOM 1150 C C . ARG B 1 39 ? 0.151 -8.867 5.391 1 94.94 39 ARG B C 1
ATOM 1152 O O . ARG B 1 39 ? -0.653 -9.609 4.824 1 94.94 39 ARG B O 1
ATOM 1159 N N . LEU B 1 40 ? -0.206 -7.742 5.953 1 94.81 40 LEU B N 1
ATOM 1160 C CA . LEU B 1 40 ? -1.593 -7.289 5.938 1 94.81 40 LEU B CA 1
ATOM 1161 C C . LEU B 1 40 ? -2.051 -6.988 4.516 1 94.81 40 LEU B C 1
ATOM 1163 O O . LEU B 1 40 ? -3.162 -7.352 4.125 1 94.81 40 LEU B O 1
ATOM 1167 N N . LEU B 1 41 ? -1.207 -6.359 3.727 1 95.44 41 LEU B N 1
ATOM 1168 C CA . LEU B 1 41 ? -1.54 -6.055 2.338 1 95.44 41 LEU B CA 1
ATOM 1169 C C . LEU B 1 41 ? -1.716 -7.336 1.528 1 95.44 41 LEU B C 1
ATOM 1171 O O . LEU B 1 41 ? -2.689 -7.477 0.786 1 95.44 41 LEU B O 1
ATOM 1175 N N . LEU B 1 42 ? -0.807 -8.32 1.728 1 93.56 42 LEU B N 1
ATOM 1176 C CA . LEU B 1 42 ? -0.879 -9.578 0.997 1 93.56 42 LEU B CA 1
ATOM 1177 C C . LEU B 1 42 ? -2.154 -10.344 1.35 1 93.56 42 LEU B C 1
ATOM 1179 O O . LEU B 1 42 ? -2.76 -10.977 0.486 1 93.56 42 LEU B O 1
ATOM 1183 N N . SER B 1 43 ? -2.549 -10.211 2.541 1 92.38 43 SER B N 1
ATOM 1184 C CA . SER B 1 43 ? -3.732 -10.93 3.002 1 92.38 43 SER B CA 1
ATOM 1185 C C . SER B 1 43 ? -5.004 -10.359 2.391 1 92.38 43 SER B C 1
ATOM 1187 O O . SER B 1 43 ? -6.043 -11.016 2.369 1 92.38 43 SER B O 1
ATOM 1189 N N . THR B 1 44 ? -4.93 -9.125 1.884 1 90.75 44 THR B N 1
ATOM 1190 C CA . THR B 1 44 ? -6.102 -8.445 1.335 1 90.75 44 THR B CA 1
ATOM 1191 C C . THR B 1 44 ? -6.105 -8.523 -0.189 1 90.75 44 THR B C 1
ATOM 1193 O O . THR B 1 44 ? -7.059 -8.086 -0.836 1 90.75 44 THR B O 1
ATOM 1196 N N . LEU B 1 45 ? -5.121 -9.117 -0.782 1 87.62 45 LEU B N 1
ATOM 1197 C CA . LEU B 1 45 ? -4.902 -9.141 -2.225 1 87.62 45 LEU B CA 1
ATOM 1198 C C . LEU B 1 45 ? -5.992 -9.938 -2.93 1 87.62 45 LEU B C 1
ATOM 1200 O O . LEU B 1 45 ? -6.352 -9.633 -4.07 1 87.62 45 LEU B O 1
ATOM 1204 N N . ASP B 1 46 ? -6.566 -10.891 -2.271 1 82.06 46 ASP B N 1
ATOM 1205 C CA . ASP B 1 46 ? -7.555 -11.742 -2.922 1 82.06 46 ASP B CA 1
ATOM 1206 C C . ASP B 1 46 ? -8.977 -11.305 -2.568 1 82.06 46 ASP B C 1
ATOM 1208 O O . ASP B 1 46 ? -9.93 -12.062 -2.744 1 82.06 46 ASP B O 1
ATOM 1212 N N . ASP B 1 47 ? -9.078 -10.125 -2.064 1 85.94 47 ASP B N 1
ATOM 1213 C CA . ASP B 1 47 ? -10.398 -9.586 -1.756 1 85.94 47 ASP B CA 1
ATOM 1214 C C . ASP B 1 47 ? -11.266 -9.508 -3.01 1 85.94 47 ASP B C 1
ATOM 1216 O O . ASP B 1 47 ? -10.781 -9.156 -4.086 1 85.94 47 ASP B O 1
ATOM 1220 N N . PRO B 1 48 ? -12.602 -9.828 -2.867 1 86.44 48 PRO B N 1
ATOM 1221 C CA . PRO B 1 48 ? -13.5 -9.836 -4.027 1 86.44 48 PRO B CA 1
ATOM 1222 C C . PRO B 1 48 ? -13.766 -8.43 -4.57 1 86.44 48 PRO B C 1
ATOM 1224 O O . PRO B 1 48 ? -14.25 -8.281 -5.695 1 86.44 48 PRO B O 1
ATOM 1227 N N . ASN B 1 49 ? -13.508 -7.422 -3.818 1 89.44 49 ASN B N 1
ATOM 1228 C CA . ASN B 1 49 ? -13.648 -6.055 -4.301 1 89.44 49 ASN B CA 1
ATOM 1229 C C . ASN B 1 49 ? -12.555 -5.699 -5.305 1 89.44 49 ASN B C 1
ATOM 1231 O O . ASN B 1 49 ? -11.383 -5.613 -4.945 1 89.44 49 ASN B O 1
ATOM 1235 N N . ARG B 1 50 ? -12.938 -5.453 -6.504 1 86.38 50 ARG B N 1
ATOM 1236 C CA . ARG B 1 50 ? -11.992 -5.23 -7.594 1 86.38 50 ARG B CA 1
ATOM 1237 C C . ARG B 1 50 ? -11.125 -4.004 -7.324 1 86.38 50 ARG B C 1
ATOM 1239 O O . ARG B 1 50 ? -9.93 -4.012 -7.613 1 86.38 50 ARG B O 1
ATOM 1246 N N . LYS B 1 51 ? -11.812 -2.93 -6.891 1 90.69 51 LYS B N 1
ATOM 1247 C CA . LYS B 1 51 ? -11.078 -1.704 -6.602 1 90.69 51 LYS B CA 1
ATOM 1248 C C . LYS B 1 51 ? -10.016 -1.943 -5.531 1 90.69 51 LYS B C 1
ATOM 1250 O O . LYS B 1 51 ? -8.883 -1.459 -5.652 1 90.69 51 LYS B O 1
ATOM 1255 N N . LEU B 1 52 ? -10.359 -2.627 -4.535 1 93.25 52 LEU B N 1
ATOM 1256 C CA . LEU B 1 52 ? -9.43 -2.963 -3.461 1 93.25 52 LEU B CA 1
ATOM 1257 C C . LEU B 1 52 ? -8.305 -3.848 -3.975 1 93.25 52 LEU B C 1
ATOM 1259 O O . LEU B 1 52 ? -7.129 -3.588 -3.695 1 93.25 52 LEU B O 1
ATOM 1263 N N . CYS B 1 53 ? -8.703 -4.828 -4.738 1 90.25 53 CYS B N 1
ATOM 1264 C CA . CYS B 1 53 ? -7.719 -5.73 -5.32 1 90.25 53 CYS B CA 1
ATOM 1265 C C . CYS B 1 53 ? -6.727 -4.965 -6.188 1 90.25 53 CYS B C 1
ATOM 1267 O O . CYS B 1 53 ? -5.516 -5.195 -6.109 1 90.25 53 CYS B O 1
ATOM 1269 N N . THR B 1 54 ? -7.18 -4.074 -6.984 1 91.12 54 THR B N 1
ATOM 1270 C CA . THR B 1 54 ? -6.34 -3.285 -7.875 1 91.12 54 THR B CA 1
ATOM 1271 C C . THR B 1 54 ? -5.391 -2.396 -7.078 1 91.12 54 THR B C 1
ATOM 1273 O O . THR B 1 54 ? -4.191 -2.338 -7.371 1 91.12 54 THR B O 1
ATOM 1276 N N . ALA B 1 55 ? -5.926 -1.774 -6.094 1 93.25 55 ALA B N 1
ATOM 1277 C CA . ALA B 1 55 ? -5.121 -0.884 -5.262 1 93.25 55 ALA B CA 1
ATOM 1278 C C . ALA B 1 55 ? -4.039 -1.659 -4.52 1 93.25 55 ALA B C 1
ATOM 1280 O O . ALA B 1 55 ? -2.889 -1.216 -4.441 1 93.25 55 ALA B O 1
ATOM 1281 N N . ILE B 1 56 ? -4.395 -2.764 -4.02 1 94.75 56 ILE B N 1
ATOM 1282 C CA . ILE B 1 56 ? -3.443 -3.586 -3.277 1 94.75 56 ILE B CA 1
ATOM 1283 C C . ILE B 1 56 ? -2.375 -4.121 -4.227 1 94.75 56 ILE B C 1
ATOM 1285 O O . ILE B 1 56 ? -1.195 -4.184 -3.871 1 94.75 56 ILE B O 1
ATOM 1289 N N . SER B 1 57 ? -2.736 -4.527 -5.41 1 92.88 57 SER B N 1
ATOM 1290 C CA . SER B 1 57 ? -1.777 -5 -6.402 1 92.88 57 SER B CA 1
ATOM 1291 C C . SER B 1 57 ? -0.735 -3.934 -6.719 1 92.88 57 SER B C 1
ATOM 1293 O O . SER B 1 57 ? 0.462 -4.223 -6.77 1 92.88 57 SER B O 1
ATOM 1295 N N . MET B 1 58 ? -1.186 -2.719 -6.867 1 94.25 58 MET B N 1
ATOM 1296 C CA . MET B 1 58 ? -0.264 -1.614 -7.121 1 94.25 58 MET B CA 1
ATOM 1297 C C . MET B 1 58 ? 0.669 -1.4 -5.934 1 94.25 58 MET B C 1
ATOM 1299 O O . MET B 1 58 ? 1.867 -1.175 -6.113 1 94.25 58 MET B O 1
ATOM 1303 N N . ALA B 1 59 ? 0.105 -1.456 -4.734 1 96.5 59 ALA B N 1
ATOM 1304 C CA . ALA B 1 59 ? 0.891 -1.264 -3.52 1 96.5 59 ALA B CA 1
ATOM 1305 C C . ALA B 1 59 ? 1.969 -2.336 -3.389 1 96.5 59 ALA B C 1
ATOM 1307 O O . ALA B 1 59 ? 3.121 -2.031 -3.072 1 96.5 59 ALA B O 1
ATOM 1308 N N . VAL B 1 60 ? 1.59 -3.564 -3.629 1 94.75 60 VAL B N 1
ATOM 1309 C CA . VAL B 1 60 ? 2.512 -4.691 -3.527 1 94.75 60 VAL B CA 1
ATOM 1310 C C . VAL B 1 60 ? 3.631 -4.539 -4.555 1 94.75 60 VAL B C 1
ATOM 1312 O O . VAL B 1 60 ? 4.801 -4.793 -4.25 1 94.75 60 VAL B O 1
ATOM 1315 N N . VAL B 1 61 ? 3.307 -4.117 -5.695 1 92.88 61 VAL B N 1
ATOM 1316 C CA . VAL B 1 61 ? 4.293 -3.885 -6.742 1 92.88 61 VAL B CA 1
ATOM 1317 C C . VAL B 1 61 ? 5.266 -2.793 -6.305 1 92.88 61 VAL B C 1
ATOM 1319 O O . VAL B 1 61 ? 6.484 -2.959 -6.406 1 92.88 61 VAL B O 1
ATOM 1322 N N . ALA B 1 62 ? 4.789 -1.727 -5.797 1 95.44 62 ALA B N 1
ATOM 1323 C CA . ALA B 1 62 ? 5.617 -0.6 -5.371 1 95.44 62 ALA B CA 1
ATOM 1324 C C . ALA B 1 62 ? 6.605 -1.023 -4.289 1 95.44 62 ALA B C 1
ATOM 1326 O O . ALA B 1 62 ? 7.781 -0.656 -4.336 1 95.44 62 ALA B O 1
ATOM 1327 N N . ILE B 1 63 ? 6.148 -1.767 -3.365 1 96.12 63 ILE B N 1
ATOM 1328 C CA . ILE B 1 63 ? 6.996 -2.221 -2.268 1 96.12 63 ILE B CA 1
ATOM 1329 C C . ILE B 1 63 ? 8.016 -3.234 -2.787 1 96.12 63 ILE B C 1
ATOM 1331 O O . ILE B 1 63 ? 9.172 -3.229 -2.367 1 96.12 63 ILE B O 1
ATOM 1335 N N . ALA B 1 64 ? 7.598 -4.055 -3.707 1 92.75 64 ALA B N 1
ATOM 1336 C CA . ALA B 1 64 ? 8.453 -5.105 -4.254 1 92.75 64 ALA B CA 1
ATOM 1337 C C . ALA B 1 64 ? 9.641 -4.512 -5.004 1 92.75 64 ALA B C 1
ATOM 1339 O O . ALA B 1 64 ? 10.727 -5.086 -5.012 1 92.75 64 ALA B O 1
ATOM 1340 N N . ILE B 1 65 ? 9.445 -3.422 -5.609 1 90.44 65 ILE B N 1
ATOM 1341 C CA . ILE B 1 65 ? 10.5 -2.73 -6.34 1 90.44 65 ILE B CA 1
ATOM 1342 C C . ILE B 1 65 ? 11.68 -2.467 -5.406 1 90.44 65 ILE B C 1
ATOM 1344 O O . ILE B 1 65 ? 12.844 -2.547 -5.824 1 90.44 65 ILE B O 1
ATOM 1348 N N . TYR B 1 66 ? 11.453 -2.301 -4.168 1 91.06 66 TYR B N 1
ATOM 1349 C CA . TYR B 1 66 ? 12.492 -1.972 -3.199 1 91.06 66 TYR B CA 1
ATOM 1350 C C . TYR B 1 66 ? 12.977 -3.221 -2.471 1 91.06 66 TYR B C 1
ATOM 1352 O O . TYR B 1 66 ? 14.172 -3.377 -2.217 1 91.06 66 TYR B O 1
ATOM 1360 N N . ASP B 1 67 ? 12.109 -4.039 -2.193 1 91.62 67 ASP B N 1
ATOM 1361 C CA . ASP B 1 67 ? 12.398 -5.035 -1.166 1 91.62 67 ASP B CA 1
ATOM 1362 C C . ASP B 1 67 ? 12.562 -6.426 -1.779 1 91.62 67 ASP B C 1
ATOM 1364 O O . ASP B 1 67 ? 13.211 -7.293 -1.191 1 91.62 67 ASP B O 1
ATOM 1368 N N . TRP B 1 68 ? 11.977 -6.691 -2.859 1 89.12 68 TRP B N 1
ATOM 1369 C CA . TRP B 1 68 ? 11.938 -8.062 -3.367 1 89.12 68 TRP B CA 1
ATOM 1370 C C . TRP B 1 68 ? 13.109 -8.32 -4.309 1 89.12 68 TRP B C 1
ATOM 1372 O O . TRP B 1 68 ? 13.492 -7.453 -5.094 1 89.12 68 TRP B O 1
ATOM 1382 N N . PRO B 1 69 ? 13.789 -9.336 -4.289 1 87.44 69 PRO B N 1
ATOM 1383 C CA . PRO B 1 69 ? 13.406 -10.578 -3.602 1 87.44 69 PRO B CA 1
ATOM 1384 C C . PRO B 1 69 ? 14.117 -10.75 -2.264 1 87.44 69 PRO B C 1
ATOM 1386 O O . PRO B 1 69 ? 13.703 -11.578 -1.442 1 87.44 69 PRO B O 1
ATOM 1389 N N . GLU B 1 70 ? 15.141 -10.031 -1.962 1 89.06 70 GLU B N 1
ATOM 1390 C CA . GLU B 1 70 ? 16.016 -10.297 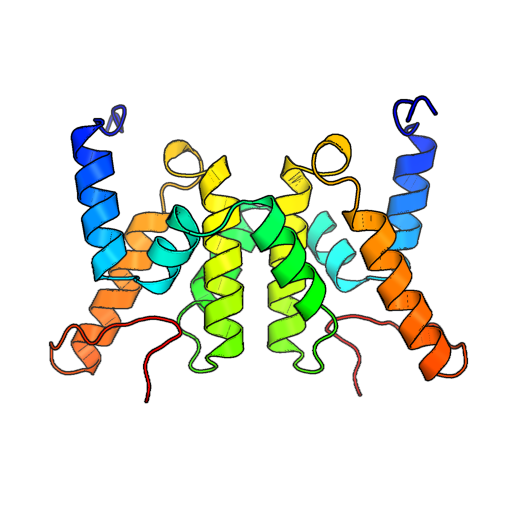-0.826 1 89.06 70 GLU B CA 1
ATOM 1391 C C . GLU B 1 70 ? 15.336 -9.938 0.493 1 89.06 70 GLU B C 1
ATOM 1393 O O . GLU B 1 70 ? 15.359 -10.727 1.442 1 89.06 70 GLU B O 1
ATOM 1398 N N . SER B 1 71 ? 14.75 -8.797 0.581 1 92.44 71 SER B N 1
ATOM 1399 C CA . SER B 1 71 ? 14.18 -8.297 1.824 1 92.44 71 SER B CA 1
ATOM 1400 C C . SER B 1 71 ? 12.719 -8.695 1.96 1 92.44 71 SER B C 1
ATOM 1402 O O . SER B 1 71 ? 12.094 -8.445 2.994 1 92.44 71 SER B O 1
ATOM 1404 N N . TRP B 1 72 ? 12.172 -9.336 0.972 1 93.62 72 TRP B N 1
ATOM 1405 C CA . TRP B 1 72 ? 10.781 -9.773 0.973 1 93.62 72 TRP B CA 1
ATOM 1406 C C . TRP B 1 72 ? 10.641 -11.156 0.344 1 93.62 72 TRP B C 1
ATOM 1408 O O . TRP B 1 72 ? 9.891 -11.344 -0.616 1 93.62 72 TRP B O 1
ATOM 1418 N N . PRO B 1 73 ? 11.289 -12.094 0.925 1 91.38 73 PRO B N 1
ATOM 1419 C CA . PRO B 1 73 ? 11.352 -13.43 0.321 1 91.38 73 PRO B CA 1
ATOM 1420 C C . PRO B 1 73 ? 10.016 -14.164 0.36 1 91.38 73 PRO B C 1
ATOM 1422 O O . PRO B 1 73 ? 9.781 -15.07 -0.439 1 91.38 73 PRO B O 1
ATOM 1425 N N . ASP B 1 74 ? 9.156 -13.805 1.196 1 91.38 74 ASP B N 1
ATOM 1426 C CA . ASP B 1 74 ? 7.895 -14.523 1.352 1 91.38 74 ASP B CA 1
ATOM 1427 C C . ASP B 1 74 ? 6.867 -14.039 0.333 1 91.38 74 ASP B C 1
ATOM 1429 O O . ASP B 1 74 ? 5.781 -14.617 0.222 1 91.38 74 ASP B O 1
ATOM 1433 N N . LEU B 1 75 ? 7.191 -13.055 -0.459 1 91.19 75 LEU B N 1
ATOM 1434 C CA . LEU B 1 75 ? 6.262 -12.508 -1.444 1 91.19 75 LEU B CA 1
ATOM 1435 C C . LEU B 1 75 ? 5.828 -13.586 -2.434 1 91.19 75 LEU B C 1
ATOM 1437 O O . LEU B 1 75 ? 4.633 -13.836 -2.605 1 91.19 75 LEU B O 1
ATOM 1441 N N . LEU B 1 76 ? 6.82 -14.203 -3.01 1 86.81 76 LEU B N 1
ATOM 1442 C CA . LEU B 1 76 ? 6.543 -15.164 -4.074 1 86.81 76 LEU B CA 1
ATOM 1443 C C . LEU B 1 76 ? 5.762 -16.359 -3.541 1 86.81 76 LEU B C 1
ATOM 1445 O O . LEU B 1 76 ? 4.738 -16.75 -4.113 1 86.81 76 LEU B O 1
ATOM 1449 N N . PRO B 1 77 ? 6.195 -16.969 -2.42 1 88.06 77 PRO B N 1
ATOM 1450 C CA . PRO B 1 77 ? 5.418 -18.078 -1.845 1 88.06 77 PRO B CA 1
ATOM 1451 C C . PRO B 1 77 ? 3.971 -17.688 -1.552 1 88.06 77 PRO B C 1
ATOM 1453 O O . PRO B 1 77 ? 3.059 -18.5 -1.743 1 88.06 77 PRO B O 1
ATOM 1456 N N . PHE B 1 78 ? 3.738 -16.5 -1.093 1 88.75 78 PHE B N 1
ATOM 1457 C CA . PHE B 1 78 ? 2.389 -16.047 -0.776 1 88.75 78 PHE B CA 1
ATOM 1458 C C . PHE B 1 78 ? 1.542 -15.945 -2.039 1 88.75 78 PHE B C 1
ATOM 1460 O O . PHE B 1 78 ? 0.388 -16.375 -2.057 1 88.75 78 PHE B O 1
ATOM 1467 N N . LEU B 1 79 ? 2.1 -15.359 -3.059 1 84.75 79 LEU B N 1
ATOM 1468 C CA . LEU B 1 79 ? 1.379 -15.211 -4.32 1 84.75 79 LEU B CA 1
ATOM 1469 C C . LEU B 1 79 ? 1.017 -16.578 -4.902 1 84.75 79 LEU B C 1
ATOM 1471 O O . LEU B 1 79 ? -0.089 -16.75 -5.418 1 84.75 79 LEU B O 1
ATOM 1475 N N . LEU B 1 80 ? 1.91 -17.5 -4.801 1 82.06 80 LEU B N 1
ATOM 1476 C CA . LEU B 1 80 ? 1.688 -18.844 -5.328 1 82.06 80 LEU B CA 1
ATOM 1477 C C . LEU B 1 80 ? 0.569 -19.547 -4.57 1 82.06 80 LEU B C 1
ATOM 1479 O O . LEU B 1 80 ? -0.228 -20.281 -5.164 1 82.06 80 LEU B O 1
ATOM 1483 N N . LYS B 1 81 ? 0.555 -19.312 -3.32 1 84.31 81 LYS B N 1
ATOM 1484 C CA . LYS B 1 81 ? -0.491 -19.906 -2.492 1 84.31 81 LYS B CA 1
ATOM 1485 C C . LYS B 1 81 ? -1.867 -19.375 -2.883 1 84.31 81 LYS B C 1
ATOM 1487 O O . LYS B 1 81 ? -2.846 -20.125 -2.898 1 84.31 81 LYS B O 1
ATOM 1492 N N . LEU B 1 82 ? -1.949 -18.125 -3.143 1 79.25 82 LEU B N 1
ATOM 1493 C CA . LEU B 1 82 ? -3.211 -17.5 -3.525 1 79.25 82 LEU B CA 1
ATOM 1494 C C . LEU B 1 82 ? -3.742 -18.109 -4.824 1 79.25 82 LEU B C 1
ATOM 1496 O O . LEU B 1 82 ? -4.953 -18.281 -4.98 1 79.25 82 LEU B O 1
ATOM 1500 N N . ILE B 1 83 ? -2.936 -18.391 -5.742 1 73.94 83 ILE B N 1
ATOM 1501 C CA . ILE B 1 83 ? -3.299 -18.984 -7.027 1 73.94 83 ILE B CA 1
ATOM 1502 C C . ILE B 1 83 ? -3.795 -20.406 -6.816 1 73.94 83 ILE B C 1
ATOM 1504 O O . ILE B 1 83 ? -4.785 -20.828 -7.426 1 73.94 83 ILE B O 1
ATOM 1508 N N . GLY B 1 84 ? -2.982 -21.141 -6.078 1 74.56 84 GLY B N 1
ATOM 1509 C CA . GLY B 1 84 ? -3.373 -22.516 -5.812 1 74.56 84 GLY B CA 1
ATOM 1510 C C . GLY B 1 84 ? -4.73 -22.625 -5.148 1 74.56 84 GLY B C 1
ATOM 1511 O O . GLY B 1 84 ? -5.535 -23.484 -5.512 1 74.56 84 GLY B O 1
ATOM 1512 N N . ASP B 1 85 ? -4.945 -21.844 -4.184 1 73.38 85 ASP B N 1
ATOM 1513 C CA . ASP B 1 85 ? -6.207 -21.859 -3.453 1 73.38 85 ASP B CA 1
ATOM 1514 C C . ASP B 1 85 ? -7.383 -21.578 -4.387 1 73.38 85 ASP B C 1
ATOM 1516 O O . ASP B 1 85 ? -8.445 -22.203 -4.258 1 73.38 85 ASP B O 1
ATOM 1520 N N . GLN B 1 86 ? -7.199 -20.812 -5.191 1 64.62 86 GLN B N 1
ATOM 1521 C CA . GLN B 1 86 ? -8.273 -20.453 -6.105 1 64.62 86 GLN B CA 1
ATOM 1522 C C . GLN B 1 86 ? -8.477 -21.516 -7.176 1 64.62 86 GLN B C 1
ATOM 1524 O O . GLN B 1 86 ? -9.602 -21.734 -7.637 1 64.62 86 GLN B O 1
ATOM 1529 N N . THR B 1 87 ? -7.316 -21.922 -7.715 1 65.81 87 THR B N 1
ATOM 1530 C CA . THR B 1 87 ? -7.398 -23.016 -8.68 1 65.81 87 THR B CA 1
ATOM 1531 C C . THR B 1 87 ? -8.141 -24.203 -8.094 1 65.81 87 THR B C 1
ATOM 1533 O O . THR B 1 87 ? -8.93 -24.859 -8.781 1 65.81 87 THR B O 1
ATOM 1536 N N . SER B 1 88 ? -7.816 -24.328 -6.875 1 65.88 88 SER B N 1
ATOM 1537 C CA . SER B 1 88 ? -8.508 -25.438 -6.211 1 65.88 88 SER B CA 1
ATOM 1538 C C . SER B 1 88 ? -10.008 -25.156 -6.102 1 65.88 88 SER B C 1
ATOM 1540 O O . SER B 1 88 ? -10.82 -26.062 -6.27 1 65.88 88 SER B O 1
ATOM 1542 N N . MET B 1 89 ? -10.312 -23.984 -5.988 1 63.41 89 MET B N 1
ATOM 1543 C CA . MET B 1 89 ? -11.719 -23.609 -5.832 1 63.41 89 MET B CA 1
ATOM 1544 C C . MET B 1 89 ? -12.43 -23.609 -7.184 1 63.41 89 MET B C 1
ATOM 1546 O O . MET B 1 89 ? -13.625 -23.891 -7.266 1 63.41 89 MET B O 1
ATOM 1550 N N . ASN B 1 90 ? -11.68 -23.109 -8.125 1 63.75 90 ASN B N 1
ATOM 1551 C CA . ASN B 1 90 ? -12.289 -23.031 -9.445 1 63.75 90 ASN B CA 1
ATOM 1552 C C . ASN B 1 90 ? -12.055 -24.297 -10.25 1 63.75 90 ASN B C 1
ATOM 1554 O O . ASN B 1 90 ? -12.156 -24.297 -11.484 1 63.75 90 ASN B O 1
ATOM 1558 N N . GLY B 1 91 ? -11.938 -25.312 -9.586 1 58.5 91 GLY B N 1
ATOM 1559 C CA . GLY B 1 91 ? -11.875 -26.594 -10.273 1 58.5 91 GLY B CA 1
ATOM 1560 C C . GLY B 1 91 ? -10.648 -26.734 -11.156 1 58.5 91 GLY B C 1
ATOM 1561 O O . GLY B 1 91 ? -10.703 -27.375 -12.203 1 58.5 91 GLY B O 1
ATOM 1562 N N . GLY B 1 92 ? -9.719 -26.094 -10.945 1 57.25 92 GLY B N 1
ATOM 1563 C CA . GLY B 1 92 ? -8.461 -26.359 -11.617 1 57.25 92 GLY B CA 1
ATOM 1564 C C . GLY B 1 92 ? -8.117 -25.328 -12.672 1 57.25 92 GLY B C 1
ATOM 1565 O O . GLY B 1 92 ? -7.059 -25.391 -13.297 1 57.25 92 GLY B O 1
ATOM 1566 N N . VAL B 1 93 ? -9.164 -24.531 -13.141 1 52.16 93 VAL B N 1
ATOM 1567 C CA . VAL B 1 93 ? -8.891 -23.609 -14.227 1 52.16 93 VAL B CA 1
ATOM 1568 C C . VAL B 1 93 ? -8.219 -22.344 -13.672 1 52.16 93 VAL B C 1
ATOM 1570 O O . VAL B 1 93 ? -8.648 -21.812 -12.648 1 52.16 93 VAL B O 1
ATOM 1573 N N . GLU B 1 94 ? -7.035 -22.359 -14.031 1 52.59 94 GLU B N 1
ATOM 1574 C CA . GLU B 1 94 ? -6.27 -21.156 -13.703 1 52.59 94 GLU B CA 1
ATOM 1575 C C . GLU B 1 94 ? -6.961 -19.906 -14.242 1 52.59 94 GLU B C 1
ATOM 1577 O O . GLU B 1 94 ? -6.93 -19.641 -15.445 1 52.59 94 GLU B O 1
ATOM 1582 N N . LYS B 1 95 ? -8.188 -19.625 -13.867 1 52.59 95 LYS B N 1
ATOM 1583 C CA . LYS B 1 95 ? -8.789 -18.406 -14.398 1 52.59 95 LYS B CA 1
ATOM 1584 C C . LYS B 1 95 ? -7.953 -17.188 -14.039 1 52.59 95 LYS B C 1
ATOM 1586 O O . LYS B 1 95 ? -7.289 -17.156 -13 1 52.59 95 LYS B O 1
ATOM 1591 N N . GLU B 1 96 ? -7.703 -16.391 -15.242 1 53 96 GLU B N 1
ATOM 1592 C CA . GLU B 1 96 ? -7.016 -15.109 -15.078 1 53 96 GLU B CA 1
ATOM 1593 C C . GLU B 1 96 ? -7.367 -14.461 -13.742 1 53 96 GLU B C 1
ATOM 1595 O O . GLU B 1 96 ? -8.547 -14.258 -13.438 1 53 96 GLU B O 1
ATOM 1600 N N . ARG B 1 97 ? -6.691 -14.977 -12.602 1 52.09 97 ARG B N 1
ATOM 1601 C CA . ARG B 1 97 ? -6.859 -14.594 -11.203 1 52.09 97 ARG B CA 1
ATOM 1602 C C . ARG B 1 97 ? -6.152 -13.273 -10.906 1 52.09 97 ARG B C 1
ATOM 1604 O O . ARG B 1 97 ? -5.188 -12.922 -11.578 1 52.09 97 ARG B O 1
ATOM 1611 N N . GLY B 1 98 ? -6.723 -12.219 -10.695 1 59.19 98 GLY B N 1
ATOM 1612 C CA . GLY B 1 98 ? -6.348 -10.844 -10.422 1 59.19 98 GLY B CA 1
ATOM 1613 C C . GLY B 1 98 ? -7.539 -9.922 -10.242 1 59.19 98 GLY B C 1
ATOM 1614 O O . GLY B 1 98 ? -8.664 -10.383 -10.055 1 59.19 98 GLY B O 1
ATOM 1615 N N . CYS B 1 99 ? -7.129 -8.852 -9.93 1 65.62 99 CYS B N 1
ATOM 1616 C CA . CYS B 1 99 ? -8.141 -7.828 -9.664 1 65.62 99 CYS B CA 1
ATOM 1617 C C . CYS B 1 99 ? -9.203 -7.816 -10.758 1 65.62 99 CYS B C 1
ATOM 1619 O O . CYS B 1 99 ? -10.344 -7.41 -10.523 1 65.62 99 CYS B O 1
ATOM 1621 N N . ASN B 1 100 ? -8.906 -8.359 -11.906 1 56.72 100 ASN B N 1
ATOM 1622 C CA . ASN B 1 100 ? -9.789 -8.227 -13.062 1 56.72 100 ASN B CA 1
ATOM 1623 C C . ASN B 1 100 ? -10.766 -9.398 -13.164 1 56.72 100 ASN B C 1
ATOM 1625 O O . ASN B 1 100 ? -11.469 -9.539 -14.164 1 56.72 100 ASN B O 1
ATOM 1629 N N . SER B 1 101 ? -10.719 -10.281 -12.25 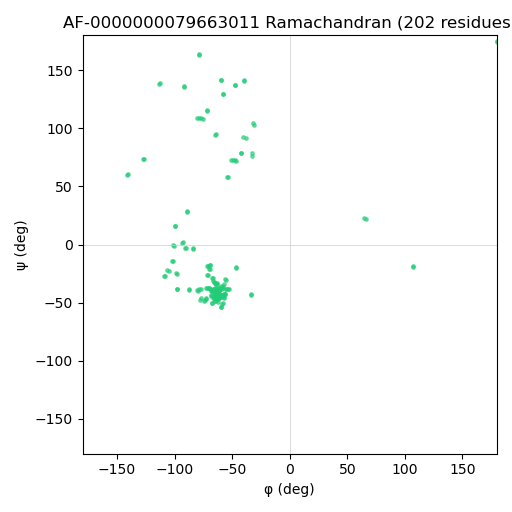1 51.72 101 SER B N 1
ATOM 1630 C CA . SER B 1 101 ? -11.57 -11.43 -12.539 1 51.72 101 SER B CA 1
ATOM 1631 C C . SER B 1 101 ? -13.047 -11.031 -12.562 1 51.72 101 SER B C 1
ATOM 1633 O O . SER B 1 101 ? -13.508 -10.297 -11.688 1 51.72 101 SER B O 1
ATOM 1635 N N . THR B 1 102 ? -13.609 -10.719 -13.766 1 43.69 102 THR B N 1
ATOM 1636 C CA . THR B 1 102 ? -15.039 -10.641 -14.016 1 43.69 102 THR B CA 1
ATOM 1637 C C . THR B 1 102 ? -15.773 -11.797 -13.344 1 43.69 102 THR B C 1
ATOM 1639 O O . THR B 1 102 ? -15.547 -12.961 -13.688 1 43.69 102 THR B O 1
ATOM 1642 N N . ARG B 1 103 ? -15.992 -11.719 -12.125 1 38.47 103 ARG B N 1
ATOM 1643 C CA . ARG B 1 103 ? -16.906 -12.719 -11.562 1 38.47 103 ARG B CA 1
ATOM 1644 C C . ARG B 1 103 ? -18.328 -12.5 -12.07 1 38.47 103 ARG B C 1
ATOM 1646 O O . ARG B 1 103 ? -18.781 -11.359 -12.203 1 38.47 103 ARG B O 1
#

Secondary structure (DSSP, 8-state):
-------HHHHHHHHHHHHHH-HHHHHHHHH--HHHHHHHHHHHTT-S-HHHHHHHHHHHHHHHHHHTTTT-TTHHHHHHHHHHHHHHHTTT-----STT---/-------HHHHHHHHHHHHHH-HHHHHHHHH--HHHHHHHHHHHTT-S-HHHHHHHHHHHHHHHHHHTTTT-TTHHHHHHHHHHHHHHHTTT-----STT---

Radius of gyration: 18.53 Å; Cα contacts (8 Å, |Δi|>4): 209; chains: 2; bounding box: 42×54×33 Å

Foldseek 3Di:
DPPPDCPPVNVVVVLVVCCVVPVPVSVCVPPPDPVRVLVVLLVCCQPLQLVSNVVSVVVNVVVCVPQPPPNPVCVVVSVVVSQVVVCVVVVNPSPPRGSPPPD/DPPPDCDPVNVVVVLVVCCVVPVPVSVCVPPPDPVRVLVVLLVCCQPLQLVSNVVSVVVNVVVCVPQPPPNPVCVVVSVVVSQVVVCVVVVNPSPPRGSPPPD

Solvent-accessible surface area (backbone atoms only — not comparable to full-atom values): 11464 Å² total; per-residue (Å²): 132,79,81,61,81,75,46,70,67,51,50,53,52,46,48,54,51,38,36,64,54,30,36,50,39,37,48,42,61,74,72,45,52,68,69,54,48,52,50,56,48,60,70,44,43,78,45,87,48,40,70,46,10,45,52,38,32,48,39,53,39,56,48,35,74,74,31,47,59,81,77,36,63,62,52,62,62,50,54,52,49,56,50,50,56,43,18,62,68,55,72,60,50,76,54,74,43,43,42,72,47,81,123,132,80,82,59,81,76,47,72,66,52,50,53,51,45,48,53,49,39,37,62,55,30,35,50,37,38,48,43,61,74,73,45,52,67,70,55,48,52,51,56,48,59,71,44,43,78,45,87,48,40,71,46,9,45,54,37,32,48,40,52,38,58,48,35,74,76,32,48,60,82,76,36,62,63,52,62,61,52,54,52,48,56,49,50,58,43,18,62,69,54,72,61,49,77,56,73,44,43,42,74,48,81,121

InterPro domains:
  IPR011989 Armadillo-like helical [G3DSA:1.25.10.10] (25-94)
  IPR016024 Armadillo-type fold [SSF48371] (35-85)

Organism: Gossypium tomentosum (NCBI:txid34277)

Sequence (206 aa):
MSHGPMSYINMHTWKARLGNIFPGFYWFLIHFSLAVIRRLLLSTLDDPNRKLCTAISMAVVAIAIYDWPESWPDLLPFLLKLIGDQTSMNGGVEKERGCNSTRMSHGPMSYINMHTWKARLGNIFPGFYWFLIHFSLAVIRRLLLSTLDDPNRKLCTAISMAVVAIAIYDWPESWPDLLPFLLKLIGDQTSMNGGVEKERGCNSTR